Protein AF-A0A2V8P4L5-F1 (afdb_monomer_lite)

Foldseek 3Di:
DDPDPPPQDQDQDPVVRDTDGDDPDPPDPDDDDDDDDPPDPPVLVVVCVVVVDNVVSVVVVVVVVVVVVVVVVVVVCCCPPVCVVVVVVVCVVPVVVVVCVVCVNCPVVCCCPVPVVVVVVVVVVVVVCCVCPVVVVVVVVVVVVVVVVVVVVCCCVCPVVVVVCVVVVVVCVVCVVVVVVVCPVDPVVVVVCVVVVVVVVVVVVVVVVD

Structure (mmCIF, N/CA/C/O backbone):
data_AF-A0A2V8P4L5-F1
#
_entry.id   AF-A0A2V8P4L5-F1
#
loop_
_atom_site.group_PDB
_atom_site.id
_atom_site.type_symbol
_atom_site.label_atom_id
_atom_site.label_alt_id
_atom_site.label_comp_id
_atom_site.label_asym_id
_atom_site.label_entity_id
_atom_site.label_seq_id
_atom_site.pdbx_PDB_ins_code
_atom_site.Cartn_x
_atom_site.Cartn_y
_atom_site.Cartn_z
_atom_site.occupancy
_atom_site.B_iso_or_equiv
_atom_site.auth_seq_id
_atom_site.auth_comp_id
_atom_site.auth_asym_id
_atom_site.auth_atom_id
_atom_site.pdbx_PDB_model_num
ATOM 1 N N . MET A 1 1 ? 30.531 35.512 46.553 1.00 41.62 1 MET A N 1
ATOM 2 C CA . MET A 1 1 ? 29.686 35.623 45.344 1.00 41.62 1 MET A CA 1
ATOM 3 C C . MET A 1 1 ? 29.241 34.216 44.968 1.00 41.62 1 MET A C 1
ATOM 5 O O . MET A 1 1 ? 30.048 33.459 44.449 1.00 41.62 1 MET A O 1
ATOM 9 N N . ASN A 1 2 ? 28.013 33.838 45.340 1.00 48.16 2 ASN A N 1
ATOM 10 C CA . ASN A 1 2 ? 27.473 32.491 45.129 1.00 48.16 2 ASN A CA 1
ATOM 11 C C . ASN A 1 2 ? 26.988 32.338 43.684 1.00 48.16 2 ASN A C 1
ATOM 13 O O . ASN A 1 2 ? 25.899 32.776 43.324 1.00 48.16 2 ASN A O 1
ATOM 17 N N . ILE A 1 3 ? 27.825 31.720 42.859 1.00 54.09 3 ILE A N 1
ATOM 18 C CA . ILE A 1 3 ? 27.459 31.187 41.551 1.00 54.09 3 ILE A CA 1
ATOM 19 C C . ILE A 1 3 ? 26.869 29.807 41.827 1.00 54.09 3 ILE A C 1
ATOM 21 O O . ILE A 1 3 ? 27.659 28.918 42.080 1.00 54.09 3 ILE A O 1
ATOM 25 N N . VAL A 1 4 ? 25.538 29.668 41.892 1.00 59.09 4 VAL A N 1
ATOM 26 C CA . VAL A 1 4 ? 24.694 28.553 41.382 1.00 59.09 4 VAL A CA 1
ATOM 27 C C . VAL A 1 4 ? 23.238 28.841 41.822 1.00 59.09 4 VAL A C 1
ATOM 29 O O . VAL A 1 4 ? 22.774 28.312 42.822 1.00 59.09 4 VAL A O 1
ATOM 32 N N . ASN A 1 5 ? 22.494 29.671 41.079 1.00 59.53 5 ASN A N 1
ATOM 33 C CA . ASN A 1 5 ? 21.026 29.802 41.237 1.00 59.53 5 ASN A CA 1
ATOM 34 C C . ASN A 1 5 ? 20.239 29.158 40.075 1.00 59.53 5 ASN A C 1
ATOM 36 O O . ASN A 1 5 ? 19.014 29.139 40.092 1.00 59.53 5 ASN A O 1
ATOM 40 N N . TRP A 1 6 ? 20.931 28.613 39.067 1.00 58.16 6 TRP A N 1
ATOM 41 C CA . TRP A 1 6 ? 20.326 28.074 37.839 1.00 58.16 6 TRP A CA 1
ATOM 42 C C . TRP A 1 6 ? 19.751 26.656 37.980 1.00 58.16 6 TRP A C 1
ATOM 44 O O . TRP A 1 6 ? 19.071 26.186 37.077 1.00 58.16 6 TRP A O 1
ATOM 54 N N . LEU A 1 7 ? 20.027 25.972 39.095 1.00 62.97 7 LEU A N 1
ATOM 55 C CA . LEU A 1 7 ? 19.531 24.620 39.385 1.00 62.97 7 LEU A CA 1
ATOM 56 C C . LEU A 1 7 ? 18.267 24.608 40.254 1.00 62.97 7 LEU A C 1
ATOM 58 O O . LEU A 1 7 ? 17.748 23.531 40.535 1.00 62.97 7 LEU A O 1
ATOM 62 N N . ASN A 1 8 ? 17.754 25.769 40.672 1.00 69.75 8 ASN A N 1
ATOM 63 C CA . ASN A 1 8 ? 16.499 25.811 41.413 1.00 69.75 8 ASN A CA 1
ATOM 64 C C . ASN A 1 8 ? 15.339 25.547 40.443 1.00 69.75 8 ASN A C 1
ATOM 66 O O . ASN A 1 8 ? 15.125 26.357 39.536 1.00 69.75 8 ASN A O 1
ATOM 70 N N . PRO A 1 9 ? 14.594 24.434 40.595 1.00 71.94 9 PRO A N 1
ATOM 71 C CA . PRO A 1 9 ? 13.503 24.130 39.689 1.00 71.94 9 PRO A CA 1
ATOM 72 C C . PRO A 1 9 ? 12.418 25.195 39.856 1.00 71.94 9 PRO A C 1
ATOM 74 O O . PRO A 1 9 ? 11.900 25.419 40.951 1.00 71.94 9 PRO A O 1
ATOM 77 N N . VAL A 1 10 ? 12.088 25.865 38.754 1.00 74.50 10 VAL A N 1
ATOM 78 C CA . VAL A 1 10 ? 10.943 26.771 38.685 1.00 74.50 10 VAL A CA 1
ATOM 79 C C . VAL A 1 10 ? 9.702 25.901 38.539 1.00 74.50 10 VAL A C 1
ATOM 81 O O . VAL A 1 10 ? 9.395 25.407 37.455 1.00 74.50 10 VAL A O 1
ATOM 84 N N . ILE A 1 11 ? 9.026 25.658 39.657 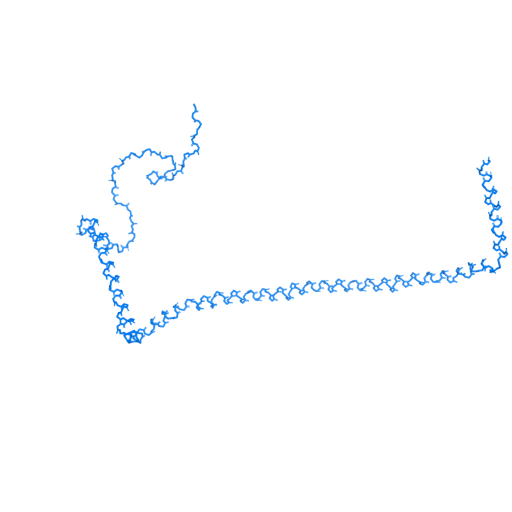1.00 73.06 11 ILE A N 1
ATOM 85 C CA . ILE A 1 11 ? 7.828 24.822 39.715 1.00 73.06 11 ILE A CA 1
ATOM 86 C C . ILE A 1 11 ? 6.614 25.746 39.814 1.00 73.06 11 ILE A C 1
ATOM 88 O O . ILE A 1 11 ? 6.657 26.804 40.443 1.00 73.06 11 ILE A O 1
ATOM 92 N N . TRP A 1 12 ? 5.522 25.359 39.159 1.00 73.94 12 TRP A N 1
ATOM 93 C CA . TRP A 1 12 ? 4.241 26.038 39.303 1.00 73.94 12 TRP A CA 1
ATOM 94 C C . TRP A 1 12 ? 3.731 25.917 40.744 1.00 73.94 12 TRP A C 1
ATOM 96 O O . TRP A 1 12 ? 3.491 24.806 41.223 1.00 73.94 12 TRP A O 1
ATOM 106 N N . ASN A 1 13 ? 3.529 27.048 41.425 1.00 71.81 13 ASN A N 1
ATOM 107 C CA . ASN A 1 13 ? 2.938 27.066 42.759 1.00 71.81 13 ASN A CA 1
ATOM 108 C C . ASN A 1 13 ? 1.418 27.270 42.660 1.00 71.81 13 ASN A C 1
ATOM 110 O O . ASN A 1 13 ? 0.940 28.331 42.255 1.00 71.81 13 ASN A O 1
ATOM 114 N N . GLN A 1 14 ? 0.647 26.256 43.067 1.00 63.78 14 GLN A N 1
ATOM 115 C CA . GLN A 1 14 ? -0.818 26.304 43.020 1.00 63.78 14 GLN A CA 1
ATOM 116 C C . GLN A 1 14 ? -1.426 27.338 43.982 1.00 63.78 14 GLN A C 1
ATOM 118 O O . GLN A 1 14 ? -2.483 27.887 43.680 1.00 63.78 14 GLN A O 1
ATOM 123 N N . SER A 1 15 ? -0.762 27.648 45.102 1.00 62.62 15 SER A N 1
ATOM 124 C CA . SER A 1 15 ? -1.263 28.603 46.100 1.00 62.62 15 SER A CA 1
ATOM 125 C C . SER A 1 15 ? -1.125 30.054 45.637 1.00 62.62 15 SER A C 1
ATOM 127 O O . SER A 1 15 ? -2.018 30.856 45.896 1.00 62.62 15 SER A O 1
ATOM 129 N N . THR A 1 16 ? -0.027 30.402 44.961 1.00 68.12 16 THR A N 1
ATOM 130 C CA . THR A 1 16 ? 0.259 31.784 44.530 1.00 68.12 16 THR A CA 1
ATOM 131 C C . THR A 1 16 ? -0.034 32.029 43.051 1.00 68.12 16 THR A C 1
ATOM 133 O O . THR A 1 16 ? -0.009 33.177 42.616 1.00 68.12 16 THR A O 1
ATOM 136 N N . ARG A 1 17 ? -0.337 30.972 42.277 1.00 71.12 17 ARG A N 1
ATOM 137 C CA . ARG A 1 17 ? -0.558 31.004 40.817 1.00 71.12 17 ARG A CA 1
ATOM 138 C C . ARG A 1 17 ? 0.577 31.703 40.057 1.00 71.12 17 ARG A C 1
ATOM 140 O O . ARG A 1 17 ? 0.351 32.375 39.052 1.00 71.12 17 ARG A O 1
ATOM 147 N N . GLN A 1 18 ? 1.799 31.560 40.558 1.00 76.06 18 GLN A N 1
ATOM 148 C CA . GLN A 1 18 ? 3.007 32.139 39.983 1.00 76.06 18 GLN A CA 1
ATOM 149 C C . GLN A 1 18 ? 4.123 31.092 39.946 1.00 76.06 18 GLN A C 1
ATOM 151 O O . GLN A 1 18 ? 4.139 30.132 40.719 1.00 76.06 18 GLN A O 1
ATOM 156 N N . PHE A 1 19 ? 5.060 31.284 39.022 1.00 72.38 19 PHE A N 1
ATOM 157 C CA . PHE A 1 19 ? 6.263 30.470 38.903 1.00 72.38 19 PHE A CA 1
ATOM 158 C C . PHE A 1 19 ? 7.364 31.054 39.793 1.00 72.38 19 PHE A C 1
ATOM 160 O O . PHE A 1 19 ? 7.686 32.235 39.672 1.00 72.38 19 PHE A O 1
ATOM 167 N N . GLY A 1 20 ? 7.946 30.241 40.677 1.00 70.94 20 GLY A N 1
ATOM 168 C CA . GLY A 1 20 ? 8.979 30.692 41.612 1.00 70.94 20 GLY A CA 1
ATOM 169 C C . GLY A 1 20 ? 9.765 29.540 42.232 1.00 70.94 20 GLY A C 1
ATOM 170 O O . GLY A 1 20 ? 9.451 28.368 42.023 1.00 70.94 20 GLY A O 1
ATOM 171 N N . THR A 1 21 ? 10.816 29.874 42.979 1.00 69.81 21 THR A N 1
ATOM 172 C CA . THR A 1 21 ? 11.580 28.898 43.766 1.00 69.81 21 THR A CA 1
ATOM 173 C C . THR A 1 21 ? 10.779 28.466 44.998 1.00 69.81 21 THR A C 1
ATOM 175 O O . THR A 1 21 ? 10.024 29.289 45.517 1.00 69.81 21 THR A O 1
ATOM 178 N N . PRO A 1 22 ? 10.933 27.227 45.502 1.00 64.81 22 PRO A N 1
ATOM 179 C CA . PRO A 1 22 ? 10.215 26.784 46.694 1.00 64.81 22 PRO A CA 1
ATOM 180 C C . PRO A 1 22 ? 10.542 27.693 47.888 1.00 64.81 22 PRO A C 1
ATOM 182 O O . PRO A 1 22 ? 11.673 27.702 48.371 1.00 64.81 22 PRO A O 1
ATOM 185 N N . GLU A 1 23 ? 9.570 28.479 48.351 1.00 60.94 23 GLU A N 1
ATOM 186 C CA . GLU A 1 23 ? 9.658 29.116 49.666 1.00 60.94 23 GLU A CA 1
ATOM 187 C C . GLU A 1 23 ? 9.569 28.021 50.743 1.00 60.94 23 GLU A C 1
ATOM 189 O O . GLU A 1 23 ? 8.855 27.030 50.543 1.00 60.94 23 GLU A O 1
ATOM 194 N N . PRO A 1 24 ? 10.292 28.145 51.874 1.00 57.94 24 PRO A N 1
ATOM 195 C CA . PRO A 1 24 ? 10.153 27.207 52.979 1.00 57.94 24 PRO A CA 1
ATOM 196 C C . PRO A 1 24 ? 8.682 27.143 53.395 1.00 57.94 24 PRO A C 1
ATOM 198 O O . PRO A 1 24 ? 8.034 28.176 53.560 1.00 57.94 24 PRO A O 1
ATOM 201 N N . VAL A 1 25 ? 8.157 25.922 53.521 1.00 57.62 25 VAL A N 1
ATOM 202 C CA . VAL A 1 25 ? 6.763 25.655 53.886 1.00 57.62 25 VAL A CA 1
ATOM 203 C C . VAL A 1 25 ? 6.520 26.204 55.291 1.00 57.62 25 VAL A C 1
ATOM 205 O O . VAL A 1 25 ? 6.774 25.541 56.291 1.00 57.62 25 VAL A O 1
ATOM 208 N N . VAL A 1 26 ? 6.069 27.453 55.370 1.00 56.47 26 VAL A N 1
ATOM 209 C CA . VAL A 1 26 ? 5.426 27.986 56.565 1.00 56.47 26 VAL A CA 1
ATOM 210 C C . VAL A 1 26 ? 4.046 27.349 56.586 1.00 56.47 26 VAL A C 1
ATOM 212 O O . VAL A 1 26 ? 3.240 27.611 55.690 1.00 56.47 26 VAL A O 1
ATOM 215 N N . ASP A 1 27 ? 3.811 26.475 57.564 1.00 52.62 27 ASP A N 1
ATOM 216 C CA . ASP A 1 27 ? 2.521 25.827 57.791 1.00 52.62 27 ASP A CA 1
ATOM 217 C C . ASP A 1 27 ? 1.427 26.899 57.846 1.00 52.62 27 ASP A C 1
ATOM 219 O O . ASP A 1 27 ? 1.301 27.658 58.811 1.00 52.62 27 ASP A O 1
ATOM 223 N N . LYS A 1 28 ? 0.650 26.999 56.767 1.00 49.75 28 LYS A N 1
ATOM 224 C CA . LYS A 1 28 ? -0.555 27.820 56.756 1.00 49.75 28 LYS A CA 1
ATOM 225 C C . LYS A 1 28 ? -1.649 27.041 57.486 1.00 49.75 28 LYS A C 1
ATOM 227 O O . LYS A 1 28 ? -1.800 25.843 57.240 1.00 49.75 28 LYS A O 1
ATOM 232 N N . PRO A 1 29 ? -2.443 27.693 58.352 1.00 44.28 29 PRO A N 1
ATOM 233 C CA . PRO A 1 29 ? -3.584 27.041 58.975 1.00 44.28 29 PRO A CA 1
ATOM 234 C C . PRO A 1 29 ? -4.525 26.516 57.884 1.00 44.28 29 PRO A C 1
ATOM 236 O O . PRO A 1 29 ? -4.810 27.227 56.915 1.00 44.28 29 PRO A O 1
ATOM 239 N N . LYS A 1 30 ? -4.967 25.257 58.040 1.00 50.62 30 LYS A N 1
ATOM 240 C CA . LYS A 1 30 ? -5.935 24.575 57.166 1.00 50.62 30 LYS A CA 1
ATOM 241 C C . LYS A 1 30 ? -7.089 25.527 56.840 1.00 50.62 30 LYS A C 1
ATOM 243 O O . LYS A 1 30 ? -7.911 25.814 57.704 1.00 50.62 30 LYS A O 1
ATOM 248 N N . SER A 1 31 ? -7.124 26.019 55.605 1.00 45.78 31 SER A N 1
ATOM 249 C CA . SER A 1 31 ? -8.230 26.811 55.070 1.00 45.78 31 SER A CA 1
ATOM 250 C C . SER A 1 31 ? -9.134 25.894 54.250 1.00 45.78 31 SER A C 1
ATOM 252 O O . SER A 1 31 ? -8.686 25.252 53.308 1.00 45.78 31 SER A O 1
ATOM 254 N N . GLU A 1 32 ? -10.363 25.818 54.750 1.00 40.03 32 GLU A N 1
ATOM 255 C CA . GLU A 1 32 ? -11.674 25.418 54.223 1.00 40.03 32 GLU A CA 1
ATOM 256 C C . GLU A 1 32 ? -11.823 24.671 52.874 1.00 40.03 32 GLU A C 1
ATOM 258 O O . GLU A 1 32 ? -11.164 24.981 51.882 1.00 40.03 32 GLU A O 1
ATOM 263 N N . PRO A 1 33 ? -12.788 23.727 52.800 1.00 45.34 33 PRO A N 1
ATOM 264 C CA . PRO A 1 33 ? -13.101 22.981 51.590 1.00 45.34 33 PRO A CA 1
ATOM 265 C C . PRO A 1 33 ? -13.936 23.829 50.623 1.00 45.34 33 PRO A C 1
ATOM 267 O O . PRO A 1 33 ? -15.097 24.144 50.882 1.00 45.34 33 PRO A O 1
ATOM 270 N N . GLY A 1 34 ? -13.371 24.137 49.460 1.00 44.19 34 GLY A N 1
ATOM 271 C CA . GLY A 1 34 ? -14.113 24.753 48.369 1.00 44.19 34 GLY A CA 1
ATOM 272 C C . GLY A 1 34 ? -13.442 24.527 47.024 1.00 44.19 34 GLY A C 1
ATOM 273 O O . GLY A 1 34 ? -12.513 25.245 46.693 1.00 44.19 34 GLY A O 1
ATOM 274 N N . GLU A 1 35 ? -13.923 23.541 46.259 1.00 36.16 35 GLU A N 1
ATOM 275 C CA . GLU A 1 35 ? -14.353 23.723 44.861 1.00 36.16 35 GLU A CA 1
ATOM 276 C C . GLU A 1 35 ? -14.826 22.399 44.228 1.00 36.16 35 GLU A C 1
ATOM 278 O O . GLU A 1 35 ? -14.063 21.468 44.000 1.00 36.16 35 GLU A O 1
ATOM 283 N N . SER A 1 36 ? -16.131 22.364 43.938 1.00 44.62 36 SER A N 1
ATOM 284 C CA . SER A 1 36 ? -16.785 21.730 42.784 1.00 44.62 36 SER A CA 1
ATOM 285 C C . SER A 1 36 ? -16.209 20.407 42.245 1.00 44.62 36 SER A C 1
ATOM 287 O O . SER A 1 36 ? -15.451 20.381 41.277 1.00 44.62 36 SER A O 1
ATOM 289 N N . SER A 1 37 ? -16.721 19.285 42.760 1.00 38.78 37 SER A N 1
ATOM 290 C CA . SER A 1 37 ? -16.874 18.069 41.953 1.00 38.78 37 SER A CA 1
ATOM 291 C C . SER A 1 37 ? -18.339 17.961 41.544 1.00 38.78 37 SER A C 1
ATOM 293 O O . SER A 1 37 ? -19.217 17.689 42.362 1.00 38.78 37 SER A O 1
ATOM 295 N N . ALA A 1 38 ? -18.596 18.261 40.274 1.00 36.91 38 ALA A N 1
ATOM 296 C CA . ALA A 1 38 ? -19.883 18.140 39.609 1.00 36.91 38 ALA A CA 1
ATOM 297 C C . ALA A 1 38 ? -20.611 16.853 40.015 1.00 36.91 38 ALA A C 1
ATOM 299 O O . ALA A 1 38 ? -20.070 15.781 39.775 1.00 36.91 38 ALA A O 1
ATOM 300 N N . ALA A 1 39 ? -21.804 16.995 40.613 1.00 42.19 39 ALA A N 1
ATOM 301 C CA . ALA A 1 39 ? -22.871 15.999 40.793 1.00 42.19 39 ALA A CA 1
ATOM 302 C C . ALA A 1 39 ? -22.460 14.521 40.634 1.00 42.19 39 ALA A C 1
ATOM 304 O O . ALA A 1 39 ? -23.081 13.756 39.896 1.00 42.19 39 ALA A O 1
ATOM 305 N N . SER A 1 40 ? -21.410 14.109 41.334 1.00 44.31 40 SER A N 1
ATOM 306 C CA . SER A 1 40 ? -21.051 12.716 41.475 1.00 44.31 40 SER A CA 1
ATOM 307 C C . SER A 1 40 ? -21.810 12.251 42.700 1.00 44.31 40 SER A C 1
ATOM 309 O O . SER A 1 40 ? -21.776 12.885 43.755 1.00 44.31 40 SER A O 1
ATOM 311 N N . PHE A 1 41 ? -22.553 11.160 42.550 1.00 55.62 41 PHE A N 1
ATOM 312 C CA . PHE A 1 41 ? -23.115 10.414 43.667 1.00 55.62 41 PHE A CA 1
ATOM 313 C C . PHE A 1 41 ? -21.958 9.824 44.490 1.00 55.62 41 PHE A C 1
ATOM 315 O O . PHE A 1 41 ? -21.737 8.615 44.500 1.00 55.62 41 PHE A O 1
ATOM 322 N N . ASN A 1 42 ? -21.174 10.673 45.156 1.00 70.38 42 ASN A N 1
ATOM 323 C CA . ASN A 1 42 ? -20.115 10.265 46.058 1.00 70.38 42 ASN A CA 1
ATOM 324 C C . ASN A 1 42 ? -20.777 9.813 47.354 1.00 70.38 42 ASN A C 1
ATOM 326 O O . ASN A 1 42 ? -20.850 10.533 48.351 1.00 70.38 42 ASN A O 1
ATOM 330 N N . LEU A 1 43 ? -21.273 8.575 47.297 1.00 69.50 43 LEU A N 1
ATOM 331 C CA . LEU A 1 43 ? -21.784 7.809 48.428 1.00 69.50 43 LEU A CA 1
ATOM 332 C C . LEU A 1 43 ? -20.820 7.875 49.615 1.00 69.50 43 LEU A C 1
ATOM 334 O O . LEU A 1 43 ? -21.280 7.859 50.748 1.00 69.50 43 LEU A O 1
ATOM 338 N N . ALA A 1 44 ? -19.514 8.009 49.354 1.00 66.69 44 ALA A N 1
ATOM 339 C CA . ALA A 1 44 ? -18.487 8.180 50.371 1.00 66.69 44 ALA A CA 1
ATOM 340 C C . ALA A 1 44 ? -18.674 9.433 51.225 1.00 66.69 44 ALA A C 1
ATOM 342 O O . ALA A 1 44 ? -18.879 9.306 52.428 1.00 66.69 44 ALA A O 1
ATOM 343 N N . HIS A 1 45 ? -18.735 10.612 50.610 1.00 67.12 45 HIS A N 1
ATOM 344 C CA . HIS A 1 45 ? -18.989 11.857 51.338 1.00 67.12 45 HIS A CA 1
ATOM 345 C C . HIS A 1 45 ? -20.387 11.904 51.964 1.00 67.12 45 HIS A C 1
ATOM 347 O O . HIS A 1 45 ? -20.563 12.440 53.056 1.00 67.12 45 HIS A O 1
ATOM 353 N N . ALA A 1 46 ? -21.393 11.317 51.306 1.00 72.69 46 ALA A N 1
ATOM 354 C CA . ALA A 1 46 ? -22.744 11.246 51.862 1.00 72.69 46 ALA A CA 1
ATOM 355 C C . ALA A 1 46 ? -22.816 10.367 53.128 1.00 72.69 46 ALA A C 1
ATOM 357 O O . ALA A 1 46 ? -23.588 10.662 54.041 1.00 72.69 46 ALA A O 1
ATOM 358 N N . LEU A 1 47 ? -22.017 9.296 53.193 1.00 64.62 47 LEU A N 1
ATOM 359 C CA . LEU A 1 47 ? -21.884 8.436 54.371 1.00 64.62 47 LEU A CA 1
ATOM 360 C C . LEU A 1 47 ? -21.030 9.094 55.458 1.00 64.62 47 LEU A C 1
ATOM 362 O O . LEU A 1 47 ? -21.415 9.059 56.623 1.00 64.62 47 LEU A O 1
ATOM 366 N N . GLU A 1 48 ? -19.935 9.747 55.084 1.00 68.38 48 GLU A N 1
ATOM 367 C CA . GLU A 1 48 ? -19.047 10.485 55.986 1.00 68.38 48 GLU A CA 1
ATOM 368 C C . GLU A 1 48 ? -19.781 11.619 56.721 1.00 68.38 48 GLU A C 1
ATOM 370 O O . GLU A 1 48 ? -19.736 11.687 57.949 1.00 68.38 48 GLU A O 1
ATOM 375 N N . ALA A 1 49 ? -20.567 12.429 56.002 1.00 71.38 49 ALA A N 1
ATOM 376 C CA . ALA A 1 49 ? -21.381 13.498 56.586 1.00 71.38 49 ALA A CA 1
ATOM 377 C C . ALA A 1 49 ? -22.431 12.982 57.589 1.00 71.38 49 ALA A C 1
ATOM 379 O O . ALA A 1 49 ? -22.881 13.724 58.462 1.00 71.38 49 ALA A O 1
ATOM 380 N N . LYS A 1 50 ? -22.831 11.709 57.470 1.00 73.19 50 LYS A N 1
ATOM 381 C CA . LYS A 1 50 ? -23.827 11.071 58.338 1.00 73.19 50 LYS A CA 1
ATOM 382 C C . LYS A 1 50 ? -23.208 10.304 59.513 1.00 73.19 50 LYS A C 1
ATOM 384 O O . LYS A 1 50 ? -23.867 10.152 60.537 1.00 73.19 50 LYS A O 1
ATOM 389 N N . LEU A 1 51 ? -21.986 9.797 59.351 1.00 73.25 51 LEU A N 1
ATOM 390 C CA . LEU A 1 51 ? -21.259 8.988 60.339 1.00 73.25 51 LEU A CA 1
ATOM 391 C C . LEU A 1 51 ? -20.264 9.812 61.170 1.00 73.25 51 LEU A C 1
ATOM 393 O O . LEU A 1 51 ? -19.869 9.369 62.245 1.00 73.25 51 LEU A O 1
ATOM 397 N N . GLY A 1 52 ? -19.879 11.005 60.707 1.00 68.19 52 GLY A N 1
ATOM 398 C CA . GLY A 1 52 ? -19.013 11.935 61.435 1.00 68.19 52 GLY A CA 1
ATOM 399 C C . GLY A 1 52 ? -17.554 11.485 61.575 1.00 68.19 52 GLY A C 1
ATOM 400 O O . GLY A 1 52 ? -16.796 12.133 62.293 1.00 68.19 52 GLY A O 1
ATOM 401 N N . SER A 1 53 ? -17.146 10.392 60.920 1.00 75.00 53 SER A N 1
ATOM 402 C CA . SER A 1 53 ? -15.751 9.951 60.865 1.00 75.00 53 SER A CA 1
ATOM 403 C C . SER A 1 53 ? -15.391 9.346 59.507 1.00 75.00 53 SER A C 1
ATOM 405 O O . SER A 1 53 ? -16.115 8.506 58.964 1.00 75.00 53 SER A O 1
ATOM 407 N N . GLU A 1 54 ? -14.238 9.760 58.977 1.00 73.94 54 GLU A N 1
ATOM 408 C CA . GLU A 1 54 ? -13.680 9.249 57.716 1.00 73.94 54 GLU A CA 1
ATOM 409 C C . GLU A 1 54 ? -13.392 7.743 57.809 1.00 73.94 54 GLU A C 1
ATOM 411 O O . GLU A 1 54 ? -13.769 6.967 56.933 1.00 73.94 54 GLU A O 1
ATOM 416 N N . THR A 1 55 ? -12.846 7.294 58.943 1.00 79.06 55 THR A N 1
ATOM 417 C CA . THR A 1 55 ? -12.523 5.882 59.185 1.00 79.06 55 THR A CA 1
ATOM 418 C C . THR A 1 55 ? -13.759 4.982 59.175 1.00 79.06 55 THR A C 1
ATOM 420 O O . THR A 1 55 ? -13.703 3.883 58.626 1.00 79.06 55 THR A O 1
ATOM 423 N N . ALA A 1 56 ? -14.898 5.404 59.739 1.00 80.50 56 ALA A N 1
ATOM 424 C CA . ALA A 1 56 ? -16.108 4.578 59.698 1.00 80.50 56 ALA A CA 1
ATOM 425 C C . ALA A 1 56 ? -16.655 4.435 58.272 1.00 80.50 56 ALA A C 1
ATOM 427 O O . ALA A 1 56 ? -17.098 3.347 57.897 1.00 80.50 56 ALA A O 1
ATOM 428 N N . ALA A 1 57 ? -16.601 5.502 57.469 1.00 80.94 57 ALA A N 1
ATOM 429 C CA . ALA A 1 57 ? -17.010 5.449 56.070 1.00 80.94 57 ALA A CA 1
ATOM 430 C C . ALA A 1 57 ? -16.117 4.485 55.267 1.00 80.94 57 ALA A C 1
ATOM 432 O O . ALA A 1 57 ? -16.641 3.624 54.558 1.00 80.94 57 ALA A O 1
ATOM 433 N N . GLU A 1 58 ? -14.793 4.550 55.440 1.00 82.44 58 GLU A N 1
ATOM 434 C CA . GLU A 1 58 ? -13.835 3.636 54.797 1.00 82.44 58 GLU A CA 1
ATOM 435 C C . GLU A 1 58 ? -14.141 2.162 55.094 1.00 82.44 58 GLU A C 1
ATOM 437 O O . GLU A 1 58 ? -14.275 1.352 54.171 1.00 82.44 58 GLU A O 1
ATOM 442 N N . TRP A 1 59 ? -14.326 1.810 56.370 1.00 88.44 59 TRP A N 1
ATOM 443 C CA . TRP A 1 59 ? -14.661 0.441 56.771 1.00 88.44 59 TRP A CA 1
ATOM 444 C C . TRP A 1 59 ? -15.978 -0.042 56.161 1.00 88.44 59 TRP A C 1
ATOM 446 O O . TRP A 1 59 ? -16.070 -1.195 55.733 1.00 88.44 59 TRP A O 1
ATOM 456 N N . VAL A 1 60 ? -16.982 0.831 56.061 1.00 89.19 60 VAL A N 1
ATOM 457 C CA . VAL A 1 60 ? -18.258 0.502 55.413 1.00 89.19 60 VAL A CA 1
ATOM 458 C C . VAL A 1 60 ? -18.052 0.161 53.932 1.00 89.19 60 VAL A C 1
ATOM 460 O O . VAL A 1 60 ? -18.570 -0.861 53.479 1.00 89.19 60 VAL A O 1
ATOM 463 N N . PHE A 1 61 ? -17.257 0.930 53.180 1.00 87.81 61 PHE A N 1
ATOM 464 C CA . PHE A 1 61 ? -16.974 0.606 51.772 1.00 87.81 61 PHE A CA 1
ATOM 465 C C . PHE A 1 61 ? -16.158 -0.667 51.600 1.00 87.81 61 PHE A C 1
ATOM 467 O O . PHE A 1 61 ? -16.433 -1.438 50.675 1.00 87.81 61 PHE A O 1
ATOM 474 N N . ILE A 1 62 ? -15.191 -0.913 52.486 1.00 93.25 62 ILE A N 1
ATOM 475 C CA . ILE A 1 62 ? -14.402 -2.149 52.480 1.00 93.25 62 ILE A CA 1
ATOM 476 C C . ILE A 1 62 ? -15.329 -3.352 52.673 1.00 93.25 62 ILE A C 1
ATOM 478 O O . ILE A 1 62 ? -15.281 -4.300 51.888 1.00 93.25 62 ILE A O 1
ATOM 482 N N . ILE A 1 63 ? -16.218 -3.294 53.668 1.00 94.94 63 ILE A N 1
ATOM 483 C CA . ILE A 1 63 ? -17.163 -4.376 53.960 1.00 94.94 63 ILE A CA 1
ATOM 484 C C . ILE A 1 63 ? -18.131 -4.578 52.793 1.00 94.94 63 ILE A C 1
ATOM 486 O O . ILE A 1 63 ? -18.313 -5.710 52.348 1.00 94.94 63 ILE A O 1
ATOM 490 N N . ILE A 1 64 ? -18.719 -3.505 52.256 1.00 93.75 64 ILE A N 1
ATOM 491 C CA . ILE A 1 64 ? -19.643 -3.595 51.116 1.00 93.75 64 ILE A CA 1
ATOM 492 C C . ILE A 1 64 ? -18.944 -4.211 49.898 1.00 93.75 64 ILE A C 1
ATOM 494 O O . ILE A 1 64 ? -19.509 -5.095 49.254 1.00 93.75 64 ILE A O 1
ATOM 498 N N . SER A 1 65 ? -17.708 -3.803 49.608 1.00 94.12 65 SER A N 1
ATOM 499 C CA . SER A 1 65 ? -16.927 -4.336 48.485 1.00 94.12 65 SER A CA 1
ATOM 500 C C . SER A 1 65 ? -16.591 -5.814 48.679 1.00 94.12 65 SER A C 1
ATOM 502 O O . SER A 1 65 ? -16.740 -6.611 47.751 1.00 94.12 65 SER A O 1
ATOM 504 N N . LEU A 1 66 ? -16.195 -6.203 49.895 1.00 96.94 66 LEU A N 1
ATOM 505 C CA . LEU A 1 66 ? -15.887 -7.590 50.237 1.00 96.94 66 LEU A CA 1
ATOM 506 C C . LEU A 1 66 ? -17.127 -8.486 50.129 1.00 96.94 66 LEU A C 1
ATOM 508 O O . LEU A 1 66 ? -17.056 -9.580 49.568 1.00 96.94 66 LEU A O 1
ATOM 512 N N . VAL A 1 67 ? -18.276 -8.007 50.611 1.00 97.06 67 VAL A N 1
ATOM 513 C CA . VAL A 1 67 ? -19.557 -8.712 50.488 1.00 97.06 67 VAL A CA 1
ATOM 514 C C . VAL A 1 67 ? -19.969 -8.828 49.020 1.00 97.06 67 VAL A C 1
ATOM 516 O O . VAL A 1 67 ? -20.326 -9.921 48.584 1.00 97.06 67 VAL A O 1
ATOM 519 N N . ALA A 1 68 ? -19.875 -7.753 48.233 1.00 97.12 68 ALA A N 1
ATOM 520 C CA . ALA A 1 68 ? -20.207 -7.774 46.807 1.00 97.12 68 ALA A CA 1
ATOM 521 C C . ALA A 1 68 ? -19.337 -8.776 46.027 1.00 97.12 68 ALA A C 1
ATOM 523 O O . ALA A 1 68 ? -19.860 -9.568 45.238 1.00 97.12 68 ALA A O 1
ATOM 524 N N . ALA A 1 69 ? -18.029 -8.804 46.296 1.00 97.00 69 ALA A N 1
ATOM 525 C CA . ALA A 1 69 ? -17.116 -9.787 45.721 1.00 97.00 69 ALA A CA 1
ATOM 526 C C . ALA A 1 69 ? -17.481 -11.220 46.144 1.00 97.00 69 ALA A C 1
ATOM 528 O O . ALA A 1 69 ? -17.569 -12.113 45.298 1.00 97.00 69 ALA A O 1
ATOM 529 N N . GLY A 1 70 ? -17.765 -11.437 47.433 1.00 97.81 70 GLY A N 1
ATOM 530 C CA . GLY A 1 70 ? -18.186 -12.735 47.962 1.00 97.81 70 GLY A CA 1
ATOM 531 C C . GLY A 1 70 ? -19.481 -13.250 47.325 1.00 97.81 70 GLY A C 1
ATOM 532 O O . GLY A 1 70 ? -19.568 -14.427 46.963 1.00 97.81 70 GLY A O 1
ATOM 533 N N . VAL A 1 71 ? -20.464 -12.370 47.114 1.00 97.31 71 VAL A N 1
ATOM 534 C CA . VAL A 1 71 ? -21.712 -12.687 46.401 1.00 97.31 71 VAL A CA 1
ATOM 535 C C . VAL A 1 71 ? -21.432 -13.041 44.941 1.00 97.31 71 VAL A C 1
ATOM 537 O O . VAL A 1 71 ? -21.944 -14.050 44.458 1.00 97.31 71 VAL A O 1
ATOM 540 N N . GLY A 1 72 ? -20.586 -12.271 44.250 1.00 96.19 72 GLY A N 1
ATOM 541 C CA . GLY A 1 72 ? -20.207 -12.539 42.860 1.00 96.19 72 GLY A CA 1
ATOM 542 C C . GLY A 1 72 ? -19.538 -13.905 42.679 1.00 96.19 72 GLY A C 1
ATOM 543 O O . GLY A 1 72 ? -19.935 -14.679 41.806 1.00 96.19 72 GLY A O 1
ATOM 544 N N . ILE A 1 73 ? -18.587 -14.247 43.551 1.00 96.44 73 ILE A N 1
ATOM 545 C CA . ILE A 1 73 ? -17.918 -15.558 43.545 1.00 96.44 73 ILE A CA 1
ATOM 546 C C . ILE A 1 73 ? -18.920 -16.674 43.853 1.00 96.44 73 ILE A C 1
ATOM 548 O O . ILE A 1 73 ? -18.946 -17.691 43.160 1.00 96.44 73 ILE A O 1
ATOM 552 N N . SER A 1 74 ? -19.781 -16.479 44.855 1.00 95.56 74 SER A N 1
ATOM 553 C CA . SER A 1 74 ? -20.799 -17.466 45.234 1.00 95.56 74 SER A CA 1
ATOM 554 C C . SER A 1 74 ? -21.783 -17.741 44.094 1.00 95.56 74 SER A C 1
ATOM 556 O O . SER A 1 74 ? -22.105 -18.901 43.829 1.00 95.56 74 SER A O 1
ATOM 558 N N . LEU A 1 75 ? -22.218 -16.696 43.380 1.00 94.19 75 LEU A N 1
ATOM 559 C CA . LEU A 1 75 ? -23.038 -16.821 42.174 1.00 94.19 75 LEU A CA 1
ATOM 560 C C . LEU A 1 75 ? -22.280 -17.558 41.068 1.00 94.19 75 LEU A C 1
ATOM 562 O O . LEU A 1 75 ? -22.826 -18.492 40.488 1.00 94.19 75 LEU A O 1
ATOM 566 N N . GLY A 1 76 ? -21.015 -17.212 40.820 1.00 93.12 76 GLY A N 1
ATOM 567 C CA . GLY A 1 76 ? -20.173 -17.916 39.852 1.00 93.12 76 GLY A CA 1
ATOM 568 C C . GLY A 1 76 ? -20.086 -19.419 40.135 1.00 93.12 76 GLY A C 1
ATOM 569 O O . GLY A 1 76 ? -20.345 -20.227 39.247 1.00 93.12 76 GLY A O 1
ATOM 570 N N . LEU A 1 77 ? -19.820 -19.809 41.385 1.00 94.94 77 LEU A N 1
ATOM 571 C CA . LEU A 1 77 ? -19.779 -21.219 41.798 1.00 94.94 77 LEU A CA 1
ATOM 572 C C . LEU A 1 77 ? -21.136 -21.918 41.636 1.00 94.94 77 LEU A C 1
ATOM 574 O O . LEU A 1 77 ? -21.196 -23.089 41.257 1.00 94.94 77 LEU A O 1
ATOM 578 N N . LEU A 1 78 ? -22.234 -21.214 41.905 1.00 94.38 78 LEU A N 1
ATOM 579 C CA . LEU A 1 78 ? -23.578 -21.748 41.713 1.00 94.38 78 LEU A CA 1
ATOM 580 C C . LEU A 1 78 ? -23.871 -22.013 40.229 1.00 94.38 78 LEU A C 1
ATOM 582 O O . LEU A 1 78 ? -24.315 -23.111 39.895 1.00 94.38 78 LEU A O 1
ATOM 586 N N . PHE A 1 79 ? -23.573 -21.050 39.354 1.00 93.19 79 PHE A N 1
ATOM 587 C CA . PHE A 1 79 ? -23.821 -21.150 37.914 1.00 93.19 79 PHE A CA 1
ATOM 588 C C . PHE A 1 79 ? -22.866 -22.105 37.188 1.00 93.19 79 PHE A C 1
ATOM 590 O O . PHE A 1 79 ? -23.296 -22.760 36.248 1.00 93.19 79 PHE A O 1
ATOM 597 N N . TYR A 1 80 ? -21.599 -22.208 37.601 1.00 92.06 80 TYR A N 1
ATOM 598 C CA . TYR A 1 80 ? -20.596 -23.011 36.885 1.00 92.06 80 TYR A CA 1
ATOM 599 C C . TYR A 1 80 ? -20.319 -24.386 37.502 1.00 92.06 80 TYR A C 1
ATOM 601 O O . TYR A 1 80 ? -19.928 -25.293 36.773 1.00 92.06 80 TYR A O 1
ATOM 609 N N . VAL A 1 81 ? -20.503 -24.569 38.817 1.00 92.69 81 VAL A N 1
ATOM 610 C CA . VAL A 1 81 ? -20.146 -25.827 39.503 1.00 92.69 81 VAL A CA 1
ATOM 611 C C . VAL A 1 81 ? -21.381 -26.576 39.992 1.00 92.69 81 VAL A C 1
ATOM 613 O O . VAL A 1 81 ? -21.531 -27.762 39.712 1.00 92.69 81 VAL A O 1
ATOM 616 N N . LYS A 1 82 ? -22.278 -25.911 40.732 1.00 91.62 82 LYS A N 1
ATOM 617 C CA . LYS A 1 82 ? -23.409 -26.601 41.378 1.00 91.62 82 LYS A CA 1
ATOM 618 C C . LYS A 1 82 ? -24.586 -26.848 40.440 1.00 91.62 82 LYS A C 1
ATOM 620 O O . LYS A 1 82 ? -25.245 -27.878 40.561 1.00 91.62 82 LYS A O 1
ATOM 625 N N . SER A 1 83 ? -24.918 -25.908 39.560 1.00 89.25 83 SER A N 1
ATOM 626 C CA . SER A 1 83 ? -26.108 -26.020 38.705 1.00 89.25 83 SER A CA 1
ATOM 627 C C . SER A 1 83 ? -25.919 -25.331 37.348 1.00 89.25 83 SER A C 1
ATOM 629 O O . SER A 1 83 ? -26.486 -24.260 37.122 1.00 89.25 83 SER A O 1
ATOM 631 N N . PRO A 1 84 ? -25.182 -25.966 36.414 1.00 88.38 84 PRO A N 1
ATOM 632 C CA . PRO A 1 84 ? -24.943 -25.423 35.072 1.00 88.38 84 PRO A CA 1
ATOM 633 C C . PRO A 1 84 ? -26.214 -25.112 34.276 1.00 88.38 84 PRO A C 1
ATOM 635 O O . PRO A 1 84 ? -26.262 -24.136 33.535 1.00 88.38 84 PRO A O 1
ATOM 638 N N . SER A 1 85 ? -27.285 -25.880 34.492 1.00 89.44 85 SER A N 1
ATOM 639 C CA . SER A 1 85 ? -28.571 -25.695 33.808 1.00 89.44 85 SER A CA 1
ATOM 640 C C . SER A 1 85 ? -29.233 -24.342 34.091 1.00 89.44 85 SER A C 1
ATOM 642 O O . SER A 1 85 ? -30.043 -23.873 33.293 1.00 89.44 85 SER A O 1
ATOM 644 N N . LEU A 1 86 ? -28.887 -23.674 35.199 1.00 87.19 86 LEU A N 1
ATOM 645 C CA . LEU A 1 86 ? -29.375 -22.324 35.481 1.00 87.19 86 LEU A CA 1
ATOM 646 C C . LEU A 1 86 ? -28.816 -21.308 34.482 1.00 87.19 86 LEU A C 1
ATOM 648 O O . LEU A 1 86 ? -29.535 -20.379 34.112 1.00 87.19 86 LEU A O 1
ATOM 652 N N . ALA A 1 87 ? -27.577 -21.485 34.015 1.00 85.88 87 ALA A N 1
ATOM 653 C CA . ALA A 1 87 ? -26.985 -20.596 33.022 1.00 85.88 87 ALA A CA 1
ATOM 654 C C . ALA A 1 87 ? -27.783 -20.633 31.710 1.00 85.88 87 ALA A C 1
ATOM 656 O O . ALA A 1 87 ? -28.101 -19.578 31.164 1.00 85.88 87 ALA A O 1
ATOM 657 N N . ASP A 1 88 ? -28.207 -21.822 31.272 1.00 88.00 88 ASP A N 1
ATOM 658 C CA . ASP A 1 88 ? -28.990 -22.004 30.044 1.00 88.00 88 ASP A CA 1
ATOM 659 C C . ASP A 1 88 ? -30.387 -21.374 30.142 1.00 88.00 88 ASP A C 1
ATOM 661 O O . ASP A 1 88 ? -30.848 -20.706 29.214 1.00 88.00 88 ASP A O 1
ATOM 665 N N . VAL A 1 89 ? -31.057 -21.515 31.292 1.00 91.50 89 VAL A N 1
ATOM 666 C CA . VAL A 1 89 ? -32.375 -20.901 31.530 1.00 91.50 89 VAL A CA 1
ATOM 667 C C . VAL A 1 89 ? -32.285 -19.375 31.479 1.00 91.50 89 VAL A C 1
ATOM 669 O O . VAL A 1 89 ? -33.140 -18.717 30.879 1.00 91.50 89 VAL A O 1
ATOM 672 N N . TRP A 1 90 ? -31.253 -18.795 32.093 1.00 89.69 90 TRP A N 1
ATOM 673 C CA . TRP A 1 90 ? -31.041 -17.349 32.072 1.00 89.69 90 TRP A CA 1
ATOM 674 C C . TRP A 1 90 ? -30.576 -16.846 30.704 1.00 89.69 90 TRP A C 1
ATOM 676 O O . TRP A 1 90 ? -31.034 -15.786 30.276 1.00 89.69 90 TRP A O 1
ATOM 686 N N . ALA A 1 91 ? -29.766 -17.618 29.976 1.00 90.31 91 ALA A N 1
ATOM 687 C CA . ALA A 1 91 ? -29.400 -17.319 28.594 1.00 90.31 91 ALA A CA 1
ATOM 688 C C . ALA A 1 91 ? -30.629 -17.311 27.670 1.00 90.31 91 ALA A C 1
ATOM 690 O O . ALA A 1 91 ? -30.751 -16.428 26.822 1.00 90.31 91 ALA A O 1
ATOM 691 N N . ALA A 1 92 ? -31.583 -18.226 27.872 1.00 91.81 92 ALA A N 1
ATOM 692 C CA . ALA A 1 92 ? -32.842 -18.244 27.129 1.00 91.81 92 ALA A CA 1
ATOM 693 C C . ALA A 1 92 ? -33.737 -17.034 27.460 1.00 91.81 92 ALA A C 1
ATOM 695 O O . ALA A 1 92 ? -34.320 -16.430 26.559 1.00 91.81 92 ALA A O 1
ATOM 696 N N . ARG A 1 93 ? -33.821 -16.638 28.738 1.00 93.25 93 ARG A N 1
ATOM 697 C CA . ARG A 1 93 ? -34.620 -15.478 29.183 1.00 93.25 93 ARG A CA 1
ATOM 698 C C . ARG A 1 93 ? -34.034 -14.141 28.732 1.00 93.25 93 ARG A C 1
ATOM 700 O O . ARG A 1 93 ? -34.779 -13.251 28.334 1.00 93.25 93 ARG A O 1
ATOM 707 N N . LEU A 1 94 ? -32.710 -14.002 28.781 1.00 93.88 94 LEU A N 1
ATOM 708 C CA . LEU A 1 94 ? -31.979 -12.794 28.388 1.00 93.88 94 LEU A CA 1
ATOM 709 C C . LEU A 1 94 ? -31.391 -12.913 26.976 1.00 93.88 94 LEU A C 1
ATOM 711 O O . LEU A 1 94 ? -30.382 -12.278 26.679 1.00 93.88 94 LEU A O 1
ATOM 715 N N 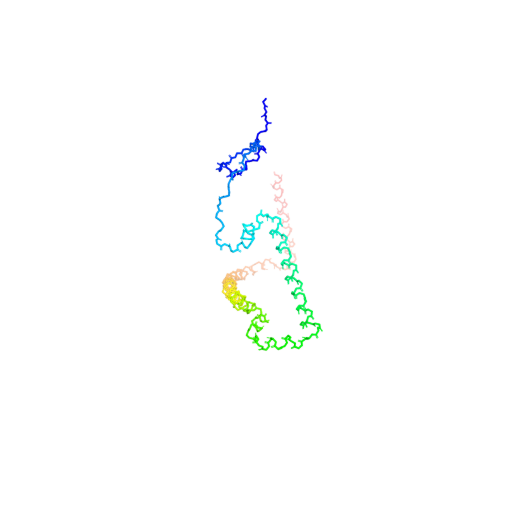. GLY A 1 95 ? -32.019 -13.698 26.097 1.00 91.56 95 GLY A N 1
ATOM 716 C CA . GLY A 1 95 ? -31.505 -14.039 24.766 1.00 91.56 95 GLY A CA 1
ATOM 717 C C . GLY A 1 95 ? -30.903 -12.871 23.970 1.00 91.56 95 GLY A C 1
ATOM 718 O O . GLY A 1 95 ? -29.794 -13.023 23.458 1.00 91.56 95 GLY A O 1
ATOM 719 N N . PRO A 1 96 ? -31.553 -11.693 23.880 1.00 92.88 96 PRO A N 1
ATOM 720 C CA . PRO A 1 96 ? -30.983 -10.535 23.191 1.00 92.88 96 PRO A CA 1
ATOM 721 C C . PRO A 1 96 ? -29.679 -10.021 23.819 1.00 92.88 96 PRO A C 1
ATOM 723 O O . PRO A 1 96 ? -28.715 -9.770 23.101 1.00 92.88 96 PRO A O 1
ATOM 726 N N . LEU A 1 97 ? -29.621 -9.911 25.149 1.00 93.31 97 LEU A N 1
ATOM 727 C CA . LEU A 1 97 ? -28.433 -9.448 25.875 1.00 93.31 97 LEU A CA 1
ATOM 728 C C . LEU A 1 97 ? -27.319 -10.496 25.854 1.00 93.31 97 LEU A C 1
ATOM 730 O O . LEU A 1 97 ? -26.154 -10.153 25.666 1.00 93.31 97 LEU A O 1
ATOM 734 N N . TYR A 1 98 ? -27.683 -11.775 25.977 1.00 92.81 98 TYR A N 1
ATOM 735 C CA . TYR A 1 98 ? -26.753 -12.888 25.832 1.00 92.81 98 TYR A CA 1
ATOM 736 C C . TYR A 1 98 ? -26.123 -12.882 24.438 1.00 92.81 98 TYR A C 1
ATOM 738 O O . TYR A 1 98 ? -24.904 -12.925 24.322 1.00 92.81 98 TYR A O 1
ATOM 746 N N . ARG A 1 99 ? -26.928 -12.736 23.376 1.00 93.44 99 ARG A N 1
ATOM 747 C CA . ARG A 1 99 ? -26.427 -12.622 21.997 1.00 93.44 99 ARG A CA 1
ATOM 748 C C . ARG A 1 99 ? -25.562 -11.384 21.796 1.00 93.44 99 ARG A C 1
ATOM 750 O O . ARG A 1 99 ? -24.558 -11.488 21.101 1.00 93.44 99 ARG A O 1
ATOM 757 N N . ALA A 1 100 ? -25.918 -10.246 22.387 1.00 94.94 100 ALA A N 1
ATOM 758 C CA . ALA A 1 100 ? -25.091 -9.047 22.321 1.00 94.94 100 ALA A CA 1
ATOM 759 C C . ALA A 1 100 ? -23.723 -9.276 22.972 1.00 94.94 100 ALA A C 1
ATOM 761 O O . ALA A 1 100 ? -22.705 -9.085 22.317 1.00 94.94 100 ALA A O 1
ATOM 762 N N . SER A 1 101 ? -23.684 -9.780 24.208 1.00 94.19 101 SER A N 1
ATOM 763 C CA . SER A 1 101 ? -22.425 -10.098 24.888 1.00 94.19 101 SER A CA 1
ATOM 764 C C . SER A 1 101 ? -21.627 -11.192 24.166 1.00 94.19 101 SER A C 1
ATOM 766 O O . SER A 1 101 ? -20.405 -11.096 24.088 1.00 94.19 101 SER A O 1
ATOM 768 N N . PHE A 1 102 ? -22.299 -12.217 23.630 1.00 94.00 102 PHE A N 1
ATOM 769 C CA . PHE A 1 102 ? -21.680 -13.323 22.894 1.00 94.00 102 PHE A CA 1
ATOM 770 C C . PHE A 1 102 ? -21.008 -12.844 21.604 1.00 94.00 102 PHE A C 1
ATOM 772 O O . PHE A 1 102 ? -19.875 -13.222 21.325 1.00 94.00 102 PHE A O 1
ATOM 779 N N . ASN A 1 103 ? -21.665 -11.950 20.859 1.00 95.25 103 ASN A N 1
ATOM 780 C CA . ASN A 1 103 ? -21.087 -11.303 19.680 1.00 95.25 103 ASN A CA 1
ATOM 781 C C . ASN A 1 103 ? -20.207 -10.094 20.043 1.00 95.25 103 ASN A C 1
ATOM 783 O O . ASN A 1 103 ? -19.965 -9.251 19.187 1.00 95.25 103 ASN A O 1
ATOM 787 N N . LYS A 1 104 ? -19.769 -9.949 21.305 1.00 94.75 104 LYS A N 1
ATOM 788 C CA . LYS A 1 104 ? -18.945 -8.818 21.783 1.00 94.75 104 LYS A CA 1
ATOM 789 C C . LYS A 1 104 ? -19.490 -7.448 21.352 1.00 94.75 104 LYS A C 1
ATOM 791 O O . LYS A 1 104 ? -18.747 -6.551 20.956 1.00 94.75 104 LYS A O 1
ATOM 796 N N . TYR A 1 105 ? -20.808 -7.301 21.396 1.00 94.69 105 TYR A N 1
ATOM 797 C CA . TYR A 1 105 ? -21.539 -6.109 20.970 1.00 94.69 105 TYR A CA 1
ATOM 798 C C . TYR A 1 105 ? -21.326 -5.720 19.496 1.00 94.69 105 TYR A C 1
ATOM 800 O O . TYR A 1 105 ? -21.547 -4.567 19.137 1.00 94.69 105 TYR A O 1
ATOM 808 N N . TRP A 1 106 ? -20.928 -6.666 18.639 1.00 94.44 106 TRP A N 1
ATOM 809 C CA . TRP A 1 106 ? -20.625 -6.468 17.215 1.00 94.44 106 TRP A CA 1
ATOM 810 C C . TRP A 1 106 ? -19.544 -5.417 16.934 1.00 94.44 106 TRP A C 1
ATOM 812 O O . TRP A 1 106 ? -19.450 -4.884 15.824 1.00 94.44 106 TRP A O 1
ATOM 822 N N . ILE A 1 107 ? -18.735 -5.091 17.944 1.00 95.38 107 ILE A N 1
ATOM 823 C CA . ILE A 1 107 ? -17.677 -4.089 17.825 1.00 95.38 107 ILE A CA 1
ATOM 824 C C . ILE A 1 107 ? -16.644 -4.584 16.812 1.00 95.38 107 ILE A C 1
ATOM 826 O O . ILE A 1 107 ? -16.320 -3.867 15.867 1.00 95.38 107 ILE A O 1
ATOM 830 N N . ASP A 1 108 ? -16.198 -5.832 16.943 1.00 93.62 108 ASP A N 1
ATOM 831 C CA . ASP A 1 108 ? -15.182 -6.427 16.070 1.00 93.62 108 ASP A CA 1
ATOM 832 C C . ASP A 1 108 ? -15.638 -6.429 14.594 1.00 93.62 108 ASP A C 1
ATOM 834 O O . ASP A 1 108 ? -14.885 -6.034 13.697 1.00 93.62 108 ASP A O 1
ATOM 838 N N . GLU A 1 109 ? -16.892 -6.799 14.321 1.00 94.25 109 GLU A N 1
ATOM 839 C CA . GLU A 1 109 ? -17.476 -6.811 12.976 1.00 94.25 109 GLU A CA 1
ATOM 840 C C . GLU A 1 109 ? -17.617 -5.403 12.399 1.00 94.25 109 GLU A C 1
ATOM 842 O O . GLU A 1 109 ? -17.307 -5.184 11.222 1.00 94.25 109 GLU A O 1
ATOM 847 N N . PHE A 1 110 ? -18.061 -4.442 13.212 1.00 96.06 110 PHE A N 1
ATOM 848 C CA . PHE A 1 110 ? -18.159 -3.050 12.794 1.00 96.06 110 PHE A CA 1
ATOM 849 C C . PHE A 1 110 ? -16.784 -2.491 12.434 1.00 96.06 110 PHE A C 1
ATOM 851 O O . PHE A 1 110 ? -16.628 -1.945 11.344 1.00 96.06 110 PHE A O 1
ATOM 858 N N . TYR A 1 111 ? -15.771 -2.679 13.283 1.00 93.88 111 TYR A N 1
ATOM 859 C CA . TYR A 1 111 ? -14.400 -2.254 12.988 1.00 93.88 111 TYR A CA 1
ATOM 860 C C . TYR A 1 111 ? -13.868 -2.921 11.716 1.00 93.88 111 TYR A C 1
ATOM 862 O O . TYR A 1 111 ? -13.323 -2.245 10.836 1.00 93.88 111 TYR A O 1
ATOM 870 N N . GLY A 1 112 ? -14.094 -4.228 11.573 1.00 95.56 112 GLY A N 1
ATOM 871 C CA . GLY A 1 112 ? -13.703 -4.981 10.388 1.00 95.56 112 GLY A CA 1
ATOM 872 C C . GLY A 1 112 ? -14.346 -4.442 9.108 1.00 95.56 112 GLY A C 1
ATOM 873 O O . GLY A 1 112 ? -13.668 -4.292 8.089 1.00 95.56 112 GLY A O 1
ATOM 874 N N . MET A 1 113 ? -15.641 -4.123 9.138 1.00 95.81 113 MET A N 1
ATOM 875 C CA . MET A 1 113 ? -16.358 -3.612 7.967 1.00 95.81 113 MET A CA 1
ATOM 876 C C . MET A 1 113 ? -16.092 -2.134 7.680 1.00 95.81 113 MET A C 1
ATOM 878 O O . MET A 1 113 ? -15.881 -1.769 6.523 1.00 95.81 113 MET A O 1
ATOM 882 N N . ALA A 1 114 ? -16.128 -1.289 8.706 1.00 95.75 114 ALA A N 1
ATOM 883 C CA . ALA A 1 114 ? -16.059 0.159 8.569 1.00 95.75 114 ALA A CA 1
ATOM 884 C C . ALA A 1 114 ? -14.634 0.646 8.305 1.00 95.75 114 ALA A C 1
ATOM 886 O O . ALA A 1 114 ? -14.441 1.533 7.477 1.00 95.75 114 ALA A O 1
ATOM 887 N N . LEU A 1 115 ? -13.643 0.061 8.978 1.00 95.56 115 LEU A N 1
ATOM 888 C CA . LEU A 1 115 ? -12.258 0.516 8.903 1.00 95.56 115 LEU A CA 1
ATOM 889 C C . LEU A 1 115 ? -11.411 -0.471 8.109 1.00 95.56 115 LEU A C 1
ATOM 891 O O . LEU A 1 115 ? -10.944 -0.138 7.024 1.00 95.56 115 LEU A O 1
ATOM 895 N N . THR A 1 116 ? -11.263 -1.707 8.588 1.00 96.38 116 THR A N 1
ATOM 896 C CA . THR A 1 116 ? -10.273 -2.642 8.029 1.00 96.38 116 THR A CA 1
ATOM 897 C C . THR A 1 116 ? -10.508 -2.931 6.545 1.00 96.38 116 THR A C 1
ATOM 899 O O . THR A 1 116 ? -9.588 -2.798 5.735 1.00 96.38 116 THR A O 1
ATOM 902 N N . ARG A 1 117 ? -11.739 -3.288 6.157 1.00 96.75 117 ARG A N 1
ATOM 903 C CA . ARG A 1 117 ? -12.072 -3.580 4.752 1.00 96.75 117 ARG A CA 1
ATOM 904 C C . ARG A 1 117 ? -11.964 -2.342 3.865 1.00 96.75 117 ARG A C 1
ATOM 906 O O . ARG A 1 117 ? -11.385 -2.434 2.790 1.00 96.75 117 ARG A O 1
ATOM 913 N N . ARG A 1 118 ? -12.435 -1.179 4.328 1.00 95.88 118 ARG A N 1
ATOM 914 C CA . ARG A 1 118 ? -12.360 0.078 3.560 1.00 95.88 118 ARG A CA 1
ATOM 915 C C . ARG A 1 118 ? -10.922 0.502 3.294 1.00 95.88 118 ARG A C 1
ATOM 917 O O . ARG A 1 118 ? -10.596 0.864 2.166 1.00 95.88 118 ARG A O 1
ATOM 924 N N . THR A 1 119 ? -10.057 0.407 4.298 1.00 97.25 119 THR A N 1
ATOM 925 C CA . THR A 1 119 ? -8.632 0.705 4.136 1.00 97.25 119 THR A CA 1
ATOM 926 C C . THR A 1 119 ? -7.964 -0.284 3.181 1.00 97.25 119 THR A C 1
ATOM 928 O O . THR A 1 119 ? -7.182 0.132 2.330 1.00 97.25 119 THR A O 1
ATOM 931 N N . MET A 1 120 ? -8.306 -1.575 3.258 1.00 97.44 120 MET A N 1
ATOM 932 C CA . MET A 1 120 ? -7.776 -2.589 2.339 1.00 97.44 120 MET A CA 1
ATOM 933 C C . MET A 1 120 ? -8.229 -2.355 0.889 1.00 97.44 120 MET A C 1
ATOM 935 O O . MET A 1 120 ? -7.426 -2.481 -0.037 1.00 97.44 120 MET A O 1
ATOM 939 N N . ASP A 1 121 ? -9.492 -1.988 0.674 1.00 97.44 121 ASP A N 1
ATOM 940 C CA . ASP A 1 121 ? -10.017 -1.676 -0.659 1.00 97.44 121 ASP A CA 1
ATOM 941 C C . ASP A 1 121 ? -9.328 -0.439 -1.254 1.00 97.44 121 ASP A C 1
ATOM 943 O O . ASP A 1 121 ? -8.951 -0.443 -2.428 1.00 97.44 121 ASP A O 1
ATOM 947 N N . LEU A 1 122 ? -9.079 0.586 -0.433 1.00 97.81 122 LEU A N 1
ATOM 948 C CA . LEU A 1 122 ? -8.338 1.776 -0.848 1.00 97.81 122 LEU A CA 1
ATOM 949 C C . LEU A 1 122 ? -6.883 1.441 -1.199 1.00 97.81 122 LEU A C 1
ATOM 951 O O . LEU A 1 122 ? -6.391 1.875 -2.237 1.00 97.81 122 LEU A O 1
ATOM 955 N N . ALA A 1 123 ? -6.214 0.612 -0.395 1.00 97.62 123 ALA A N 1
ATOM 956 C CA . ALA A 1 123 ? -4.855 0.159 -0.688 1.00 97.62 123 ALA A CA 1
ATOM 957 C C . ALA A 1 123 ? -4.779 -0.594 -2.028 1.00 97.62 123 ALA A C 1
ATOM 959 O O . ALA A 1 123 ? -3.886 -0.344 -2.839 1.00 97.62 123 ALA A O 1
ATOM 960 N N . ARG A 1 124 ? -5.757 -1.465 -2.306 1.00 97.88 124 ARG A N 1
ATOM 961 C CA . ARG A 1 124 ? -5.862 -2.166 -3.596 1.00 97.88 124 ARG A CA 1
ATOM 962 C C . ARG A 1 124 ? -6.091 -1.205 -4.760 1.00 97.88 124 ARG A C 1
ATOM 964 O O . ARG A 1 124 ? -5.516 -1.413 -5.825 1.00 97.88 124 ARG A O 1
ATOM 971 N N . ALA A 1 125 ? -6.897 -0.163 -4.569 1.00 97.81 125 ALA A N 1
ATOM 972 C CA . ALA A 1 125 ? -7.124 0.854 -5.592 1.00 97.81 125 ALA A CA 1
ATOM 973 C C . ALA A 1 125 ? -5.839 1.636 -5.912 1.00 97.81 125 ALA A C 1
ATOM 975 O O . ALA A 1 125 ? -5.513 1.814 -7.085 1.00 97.81 125 ALA A O 1
ATOM 976 N N . VAL A 1 126 ? -5.080 2.034 -4.886 1.00 98.00 126 VAL A N 1
ATOM 977 C CA . VAL A 1 126 ? -3.786 2.718 -5.055 1.00 98.00 126 VAL A CA 1
ATOM 978 C C . VAL A 1 126 ? -2.786 1.821 -5.790 1.00 98.00 126 VAL A C 1
ATOM 980 O O . VAL A 1 126 ? -2.161 2.264 -6.749 1.00 98.00 126 VAL A O 1
ATOM 983 N N . PHE A 1 127 ? -2.693 0.542 -5.419 1.00 97.19 127 PHE A N 1
ATOM 984 C CA . PHE A 1 127 ? -1.830 -0.415 -6.118 1.00 97.19 127 PHE A CA 1
ATOM 985 C C . PHE A 1 127 ? -2.239 -0.621 -7.587 1.00 97.19 127 PHE A C 1
ATOM 987 O O . PHE A 1 127 ? -1.398 -0.668 -8.486 1.00 97.19 127 PHE A O 1
ATOM 994 N N . ALA A 1 128 ? -3.541 -0.727 -7.858 1.00 97.31 128 ALA A N 1
ATOM 995 C CA . ALA A 1 128 ? -4.043 -0.858 -9.222 1.00 97.31 128 ALA A CA 1
ATOM 996 C C . ALA A 1 128 ? -3.759 0.392 -10.071 1.00 97.31 128 ALA A C 1
ATOM 998 O O . ALA A 1 128 ? -3.582 0.276 -11.283 1.00 97.31 128 ALA A O 1
ATOM 999 N N . PHE A 1 129 ? -3.726 1.574 -9.452 1.00 97.25 129 PHE A N 1
ATOM 1000 C CA . PHE A 1 129 ? -3.338 2.811 -10.120 1.00 97.25 129 PHE A CA 1
ATOM 1001 C C . PHE A 1 129 ? -1.845 2.813 -10.461 1.00 97.25 129 PHE A C 1
ATOM 1003 O O . PHE A 1 129 ? -1.498 3.040 -11.617 1.00 97.25 129 PHE A O 1
ATOM 1010 N N . ASP A 1 130 ? -0.981 2.494 -9.499 1.00 96.62 130 ASP A N 1
ATOM 1011 C CA . ASP A 1 130 ? 0.472 2.444 -9.692 1.00 96.62 130 ASP A CA 1
ATOM 1012 C C . ASP A 1 130 ? 0.869 1.465 -10.813 1.00 96.62 130 ASP A C 1
ATOM 1014 O O . ASP A 1 130 ? 1.415 1.863 -11.845 1.00 96.62 130 ASP A O 1
ATOM 1018 N N . SER A 1 131 ? 0.429 0.211 -10.695 1.00 95.94 131 SER A N 1
ATOM 1019 C CA . SER A 1 131 ? 0.741 -0.860 -11.656 1.00 95.94 131 SER A CA 1
ATOM 1020 C C . SER A 1 131 ? 0.222 -0.627 -13.080 1.00 95.94 131 SER A C 1
ATOM 1022 O O . SER A 1 131 ? 0.732 -1.213 -14.035 1.00 95.94 131 SER A O 1
ATOM 1024 N N . LYS A 1 132 ? -0.817 0.196 -13.264 1.00 95.19 132 LYS A N 1
ATOM 1025 C CA . LYS A 1 132 ? -1.382 0.471 -14.597 1.00 95.19 132 LYS A CA 1
ATOM 1026 C C . LYS A 1 132 ? -0.911 1.790 -15.176 1.00 95.19 132 LYS A C 1
ATOM 1028 O O . LYS A 1 132 ? -0.636 1.863 -16.370 1.00 95.19 132 LYS A O 1
ATOM 1033 N N . VAL A 1 133 ? -0.876 2.836 -14.359 1.00 95.38 133 VAL A N 1
ATOM 1034 C CA . VAL A 1 133 ? -0.613 4.202 -14.816 1.00 95.38 13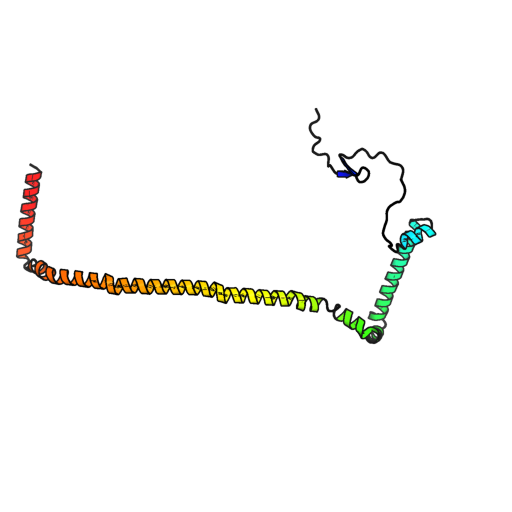3 VAL A CA 1
ATOM 1035 C C . VAL A 1 133 ? 0.872 4.507 -14.740 1.00 95.38 133 VAL A C 1
ATOM 1037 O O . VAL A 1 133 ? 1.449 4.935 -15.738 1.00 95.38 133 VAL A O 1
ATO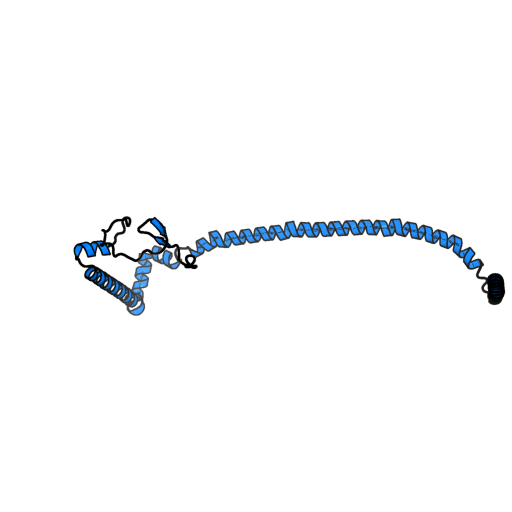M 1040 N N . VAL A 1 134 ? 1.501 4.255 -13.590 1.00 95.19 134 VAL A N 1
ATOM 1041 C CA . VAL A 1 134 ? 2.915 4.581 -13.371 1.00 95.19 134 VAL A CA 1
ATOM 1042 C C . VAL A 1 134 ? 3.788 3.612 -14.155 1.00 95.19 134 VAL A C 1
ATOM 1044 O O . VAL A 1 134 ? 4.513 4.037 -15.058 1.00 95.19 134 VAL A O 1
ATOM 1047 N N . ASP A 1 135 ? 3.635 2.311 -13.916 1.00 94.56 135 ASP A N 1
ATOM 1048 C CA . ASP A 1 135 ? 4.378 1.285 -14.655 1.00 94.56 135 ASP A CA 1
ATOM 1049 C C . ASP A 1 135 ? 4.060 1.321 -16.154 1.00 94.56 135 ASP A C 1
ATOM 1051 O O . ASP A 1 135 ? 4.941 1.129 -16.996 1.00 94.56 135 ASP A O 1
ATOM 1055 N N . GLY A 1 136 ? 2.807 1.617 -16.512 1.00 96.12 136 GLY A N 1
ATOM 1056 C CA . GLY A 1 136 ? 2.405 1.834 -17.899 1.00 96.12 136 GLY A CA 1
ATOM 1057 C C . GLY A 1 136 ? 3.162 2.997 -18.543 1.00 96.12 136 GLY A C 1
ATOM 1058 O O . GLY A 1 136 ? 3.699 2.848 -19.642 1.00 96.12 136 GLY A O 1
ATOM 1059 N N . GLY A 1 137 ? 3.273 4.131 -17.847 1.00 96.56 137 GLY A N 1
ATOM 1060 C CA . GLY A 1 137 ? 4.036 5.294 -18.299 1.00 96.56 137 GLY A CA 1
ATOM 1061 C C . GLY A 1 137 ? 5.531 5.003 -18.450 1.00 96.56 137 GLY A C 1
ATOM 1062 O O . GLY A 1 137 ? 6.132 5.350 -19.472 1.00 96.56 137 GLY A O 1
ATOM 1063 N N . VAL A 1 138 ? 6.126 4.295 -17.486 1.00 95.69 138 VAL A N 1
ATOM 1064 C CA . VAL A 1 138 ? 7.541 3.893 -17.543 1.00 95.69 138 VAL A CA 1
ATOM 1065 C C . VAL A 1 138 ? 7.785 2.961 -18.729 1.00 95.69 138 VAL A C 1
ATOM 1067 O O . VAL A 1 138 ? 8.657 3.233 -19.558 1.00 95.69 138 VAL A O 1
ATOM 1070 N N . ASN A 1 139 ? 6.973 1.916 -18.889 1.00 96.50 139 ASN A N 1
ATOM 1071 C CA . ASN A 1 139 ? 7.086 0.995 -20.021 1.00 96.50 139 ASN A CA 1
ATOM 1072 C C . ASN A 1 139 ? 6.843 1.693 -21.369 1.00 96.50 139 ASN A C 1
ATOM 1074 O O . ASN A 1 139 ? 7.525 1.390 -22.353 1.00 96.50 139 ASN A O 1
ATOM 1078 N N . GLY A 1 140 ? 5.932 2.667 -21.410 1.00 96.25 140 GLY A N 1
ATOM 1079 C CA . GLY A 1 140 ? 5.695 3.518 -22.573 1.00 96.25 140 GLY A CA 1
ATOM 1080 C C . GLY A 1 140 ? 6.919 4.353 -22.951 1.00 96.25 140 GLY A C 1
ATOM 1081 O O . GLY A 1 140 ? 7.321 4.365 -24.115 1.00 96.25 140 GLY A O 1
ATOM 1082 N N . SER A 1 141 ? 7.578 4.988 -21.978 1.00 96.31 141 SER A N 1
ATOM 1083 C CA . SER A 1 141 ? 8.806 5.757 -22.236 1.00 96.31 141 SER A CA 1
ATOM 1084 C C . SER A 1 141 ? 9.960 4.867 -22.719 1.00 96.31 141 SER A C 1
ATOM 1086 O O . SER A 1 141 ? 10.691 5.230 -23.648 1.00 96.31 141 SER A O 1
ATOM 1088 N N . ALA A 1 142 ? 10.072 3.650 -22.179 1.00 95.25 142 ALA A N 1
ATOM 1089 C CA . ALA A 1 142 ? 11.021 2.653 -22.660 1.00 95.25 142 ALA A CA 1
ATOM 1090 C C . ALA A 1 142 ? 10.714 2.222 -24.104 1.00 95.25 142 ALA A C 1
ATOM 1092 O O . ALA A 1 142 ? 11.632 2.073 -24.915 1.00 95.25 142 ALA A O 1
ATOM 1093 N N . TRP A 1 143 ? 9.439 2.035 -24.456 1.00 96.00 143 TRP A N 1
ATOM 1094 C CA . TRP A 1 143 ? 9.032 1.741 -25.831 1.00 96.00 143 TRP A CA 1
ATOM 1095 C C . TRP A 1 143 ? 9.383 2.887 -26.788 1.00 96.00 143 TRP A C 1
ATOM 1097 O O . TRP A 1 143 ? 9.998 2.625 -27.822 1.00 96.00 143 TRP A O 1
ATOM 1107 N N . LEU A 1 144 ? 9.091 4.139 -26.417 1.00 95.69 144 LEU A N 1
ATOM 1108 C CA . LEU A 1 144 ? 9.444 5.324 -27.212 1.00 95.69 144 LEU A CA 1
ATOM 1109 C C . LEU A 1 144 ? 10.953 5.421 -27.440 1.00 95.69 144 LEU A C 1
ATOM 1111 O O . LEU A 1 144 ? 11.399 5.625 -28.564 1.00 95.69 144 LEU A O 1
ATOM 1115 N N . THR A 1 145 ? 11.749 5.194 -26.398 1.00 95.69 145 THR A N 1
ATOM 1116 C CA . THR A 1 145 ? 13.214 5.215 -26.501 1.00 95.69 145 THR A CA 1
ATOM 1117 C C . THR A 1 145 ? 13.722 4.139 -27.460 1.00 95.69 145 THR A C 1
ATOM 1119 O O . THR A 1 145 ? 14.564 4.407 -28.321 1.00 95.69 145 THR A O 1
ATOM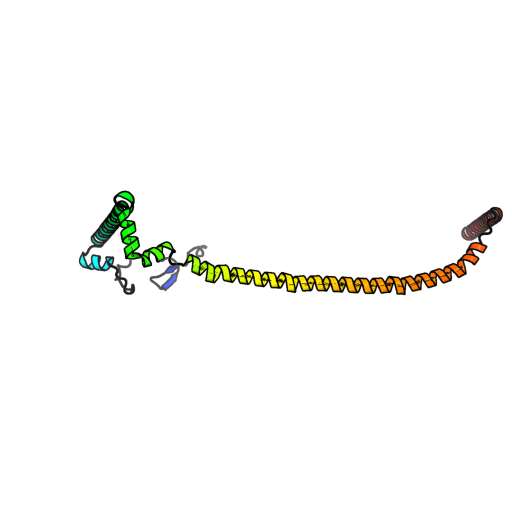 1122 N N . ARG A 1 146 ? 13.183 2.916 -27.365 1.00 95.38 146 ARG A N 1
ATOM 1123 C CA . ARG A 1 146 ? 13.532 1.824 -28.287 1.00 95.38 146 ARG A CA 1
ATOM 1124 C C . ARG A 1 146 ? 13.101 2.127 -29.720 1.00 95.38 146 ARG A C 1
ATOM 1126 O O . ARG A 1 146 ? 13.835 1.787 -30.645 1.00 95.38 146 ARG A O 1
ATOM 1133 N N . LEU A 1 147 ? 11.944 2.759 -29.917 1.00 94.62 147 LEU A N 1
ATOM 1134 C CA . LEU A 1 147 ? 11.488 3.193 -31.235 1.00 94.62 147 LEU A CA 1
ATOM 1135 C C . LEU A 1 147 ? 12.449 4.229 -31.828 1.00 94.62 147 LEU A C 1
ATOM 1137 O O . LEU A 1 147 ? 12.930 4.026 -32.941 1.00 94.62 147 LEU A O 1
ATOM 1141 N N . SER A 1 148 ? 12.795 5.272 -31.071 1.00 92.81 148 SER A N 1
ATOM 1142 C CA . SER A 1 148 ? 13.765 6.289 -31.493 1.00 92.81 148 SER A CA 1
ATOM 1143 C C . SER A 1 148 ? 15.117 5.668 -31.840 1.00 92.81 148 SER A C 1
ATOM 1145 O O . SER A 1 148 ? 15.686 5.974 -32.883 1.00 92.81 148 SER A O 1
ATOM 1147 N N . SER A 1 149 ? 15.597 4.723 -31.027 1.00 92.88 149 SER A N 1
ATOM 1148 C CA . SER A 1 149 ? 16.837 3.990 -31.304 1.00 92.88 149 SER A CA 1
ATOM 1149 C C . SER A 1 149 ? 16.767 3.188 -32.608 1.00 92.88 149 SER A C 1
ATOM 1151 O O . SER A 1 149 ? 17.717 3.217 -33.390 1.00 92.88 149 SER A O 1
ATOM 1153 N N . ARG A 1 150 ? 15.640 2.519 -32.892 1.00 92.06 150 ARG A N 1
ATOM 1154 C CA . ARG A 1 150 ? 15.444 1.795 -34.160 1.00 92.06 150 ARG A CA 1
ATOM 1155 C C . ARG A 1 150 ? 15.427 2.728 -35.366 1.00 92.06 150 ARG A C 1
ATOM 1157 O O . ARG A 1 150 ? 15.985 2.366 -36.396 1.00 92.06 150 ARG A O 1
ATOM 1164 N N . ILE A 1 151 ? 14.806 3.901 -35.242 1.00 91.50 151 ILE A N 1
ATOM 1165 C CA . ILE A 1 151 ? 14.777 4.904 -36.313 1.00 91.50 151 ILE A CA 1
ATOM 1166 C C . ILE A 1 151 ? 16.195 5.407 -36.584 1.00 91.50 151 ILE A C 1
ATOM 1168 O O . ILE A 1 151 ? 16.659 5.318 -37.717 1.00 91.50 151 ILE A O 1
ATOM 1172 N N . THR A 1 152 ? 16.911 5.858 -35.551 1.00 89.62 152 THR A N 1
ATOM 1173 C CA . THR A 1 152 ? 18.283 6.360 -35.699 1.00 89.62 152 THR A CA 1
ATOM 1174 C C . THR A 1 152 ? 19.218 5.290 -36.255 1.00 89.62 152 THR A C 1
ATOM 1176 O O . THR A 1 152 ? 19.937 5.557 -37.212 1.00 89.62 152 THR A O 1
ATOM 1179 N N . GLY A 1 153 ? 19.166 4.064 -35.723 1.00 90.00 153 GLY A N 1
ATOM 1180 C CA . GLY A 1 153 ? 19.994 2.959 -36.212 1.00 90.00 153 GLY A CA 1
ATOM 1181 C C . GLY A 1 153 ? 19.651 2.532 -37.643 1.00 90.00 153 GLY A C 1
ATOM 1182 O O . GLY A 1 153 ? 20.535 2.131 -38.394 1.00 90.00 153 GLY A O 1
ATOM 1183 N N . GLY A 1 154 ? 18.383 2.644 -38.047 1.00 88.44 154 GLY A N 1
ATOM 1184 C CA . GLY A 1 154 ? 17.969 2.430 -39.432 1.00 88.44 154 GLY A CA 1
ATOM 1185 C C . GLY A 1 154 ? 18.539 3.496 -40.365 1.00 88.44 154 GLY A C 1
ATOM 1186 O O . GLY A 1 154 ? 19.137 3.161 -41.386 1.00 88.44 154 GLY A O 1
ATOM 1187 N N . THR A 1 155 ? 18.401 4.771 -40.004 1.00 86.06 155 THR A N 1
ATOM 1188 C CA . THR A 1 155 ? 18.959 5.879 -40.787 1.00 86.06 155 THR A CA 1
ATOM 1189 C C . THR A 1 155 ? 20.471 5.747 -40.934 1.00 86.06 155 THR A C 1
ATOM 1191 O O . THR A 1 155 ? 20.975 5.860 -42.045 1.00 86.06 155 THR A O 1
ATOM 1194 N N . ASP A 1 156 ? 21.192 5.439 -39.858 1.00 87.94 156 ASP A N 1
ATOM 1195 C CA . ASP A 1 156 ? 22.646 5.268 -39.899 1.00 87.94 156 ASP A CA 1
ATOM 1196 C C . ASP A 1 156 ? 23.053 4.116 -40.834 1.00 87.94 156 ASP A C 1
ATOM 1198 O O . ASP A 1 156 ? 23.771 4.317 -41.813 1.00 87.94 156 ASP A O 1
ATOM 1202 N N . LYS A 1 157 ? 22.466 2.930 -40.641 1.00 87.12 157 LYS A N 1
ATOM 1203 C CA . LYS A 1 157 ? 22.824 1.730 -41.408 1.00 87.12 157 LYS A CA 1
ATOM 1204 C C . LYS A 1 157 ? 22.459 1.802 -42.894 1.00 87.12 157 LYS A C 1
ATOM 1206 O O . LYS A 1 157 ? 23.162 1.241 -43.733 1.00 87.12 157 LYS A O 1
ATOM 1211 N N . TYR A 1 158 ? 21.329 2.419 -43.237 1.00 85.25 158 TYR A N 1
ATOM 1212 C CA . TYR A 1 158 ? 20.854 2.447 -44.625 1.00 85.25 158 TYR A CA 1
ATOM 1213 C C . TYR A 1 158 ? 21.269 3.712 -45.372 1.00 85.25 158 TYR A C 1
ATOM 1215 O O . TYR A 1 158 ? 21.588 3.629 -46.557 1.00 85.25 158 TYR A O 1
ATOM 1223 N N . LEU A 1 159 ? 21.269 4.869 -44.707 1.00 88.75 159 LEU A N 1
ATOM 1224 C CA . LEU A 1 159 ? 21.604 6.140 -45.341 1.00 88.75 159 LEU A CA 1
ATOM 1225 C C . LEU A 1 159 ? 23.105 6.413 -45.249 1.00 88.75 159 LEU A C 1
ATOM 1227 O O . LEU A 1 159 ? 23.750 6.596 -46.277 1.00 88.75 159 LEU A O 1
ATOM 1231 N N . VAL A 1 160 ? 23.653 6.439 -44.031 1.00 89.50 160 VAL A N 1
ATOM 1232 C CA . VAL A 1 160 ? 25.033 6.879 -43.784 1.00 89.50 160 VAL A CA 1
ATOM 1233 C C . VAL A 1 160 ? 26.010 5.799 -44.226 1.00 89.50 160 VAL A C 1
ATOM 1235 O O . VAL A 1 160 ? 26.769 6.020 -45.170 1.00 89.50 160 VAL A O 1
ATOM 1238 N N . ASP A 1 161 ? 25.930 4.608 -43.636 1.00 89.31 161 ASP A N 1
ATOM 1239 C CA . ASP A 1 161 ? 26.782 3.473 -43.998 1.00 89.31 161 ASP A CA 1
ATOM 1240 C C . ASP A 1 161 ? 26.589 3.082 -45.465 1.00 89.31 161 ASP A C 1
ATOM 1242 O O . ASP A 1 161 ? 27.553 2.766 -46.161 1.00 89.31 161 ASP A O 1
ATOM 1246 N N . GLY A 1 162 ? 25.352 3.128 -45.966 1.00 90.44 162 GLY A N 1
ATOM 1247 C CA . GLY A 1 162 ? 25.052 2.860 -47.372 1.00 90.44 162 GLY A CA 1
ATOM 1248 C C . GLY A 1 162 ? 25.783 3.820 -48.313 1.00 90.44 162 GLY A C 1
ATOM 1249 O O . GLY A 1 162 ? 26.451 3.381 -49.253 1.00 90.44 162 GLY A O 1
ATOM 1250 N N . LEU A 1 163 ? 25.715 5.124 -48.034 1.00 91.94 163 LEU A N 1
ATOM 1251 C CA . LEU A 1 163 ? 26.377 6.158 -48.828 1.00 91.94 163 LEU A CA 1
ATOM 1252 C C . LEU A 1 163 ? 27.903 6.074 -48.715 1.00 91.94 163 LEU A C 1
ATOM 1254 O O . LEU A 1 163 ? 28.596 6.126 -49.733 1.00 91.94 163 LEU A O 1
ATOM 1258 N N . VAL A 1 164 ? 28.434 5.888 -47.505 1.00 92.12 164 VAL A N 1
ATOM 1259 C CA . VAL A 1 164 ? 29.880 5.766 -47.271 1.00 92.12 164 VAL A CA 1
ATOM 1260 C C . VAL A 1 164 ? 30.438 4.535 -47.979 1.00 92.12 164 VAL A C 1
ATOM 1262 O O . VAL A 1 164 ? 31.429 4.649 -48.698 1.00 92.12 164 VAL A O 1
ATOM 1265 N N . ASN A 1 165 ? 29.786 3.376 -47.856 1.00 93.44 165 ASN A N 1
ATOM 1266 C CA . ASN A 1 165 ? 30.228 2.150 -48.520 1.00 93.44 165 ASN A CA 1
ATOM 1267 C C . ASN A 1 165 ? 30.129 2.250 -50.046 1.00 93.44 165 ASN A C 1
ATOM 1269 O O . ASN A 1 165 ? 31.000 1.733 -50.746 1.00 93.44 165 ASN A O 1
ATOM 1273 N N . ALA A 1 166 ? 29.117 2.944 -50.576 1.00 92.12 166 ALA A N 1
ATOM 1274 C CA . ALA A 1 166 ? 29.009 3.197 -52.009 1.00 92.12 166 ALA A CA 1
ATOM 1275 C C . ALA A 1 166 ? 30.172 4.065 -52.519 1.00 92.12 166 ALA A C 1
ATOM 1277 O O . ALA A 1 166 ? 30.809 3.715 -53.516 1.00 92.12 166 ALA A O 1
ATOM 1278 N N . ILE A 1 167 ? 30.496 5.155 -51.815 1.00 91.69 167 ILE A N 1
ATOM 1279 C CA . ILE A 1 167 ? 31.609 6.048 -52.173 1.00 91.69 167 ILE A CA 1
ATOM 1280 C C . ILE A 1 167 ? 32.954 5.331 -52.018 1.00 91.69 167 ILE A C 1
ATOM 1282 O O . ILE A 1 167 ? 33.773 5.355 -52.937 1.00 91.69 167 ILE A O 1
ATOM 1286 N N . ALA A 1 168 ? 33.182 4.657 -50.890 1.00 92.06 168 ALA A N 1
ATOM 1287 C CA . ALA A 1 168 ? 34.408 3.907 -50.642 1.00 92.06 168 ALA A CA 1
ATOM 1288 C C . ALA A 1 168 ? 34.595 2.801 -51.687 1.00 92.06 168 ALA A C 1
ATOM 1290 O O . ALA A 1 168 ? 35.669 2.682 -52.276 1.00 92.06 168 ALA A O 1
ATOM 1291 N N . GLY A 1 169 ? 33.537 2.044 -51.987 1.00 92.12 169 GLY A N 1
ATOM 1292 C CA . GLY A 1 169 ? 33.546 1.023 -53.029 1.00 92.12 169 GLY A CA 1
ATOM 1293 C C . GLY A 1 169 ? 33.855 1.600 -54.410 1.00 92.12 169 GLY A C 1
ATOM 1294 O O . GLY A 1 169 ? 34.650 1.021 -55.151 1.00 92.12 169 GLY A O 1
ATOM 1295 N N . PHE A 1 170 ? 33.293 2.764 -54.744 1.00 92.19 170 PHE A N 1
ATOM 1296 C CA . PHE A 1 170 ? 33.583 3.462 -55.995 1.00 92.19 170 PHE A CA 1
ATOM 1297 C C . PHE A 1 170 ? 35.058 3.881 -56.095 1.00 92.19 170 PHE A C 1
ATOM 1299 O O . PHE A 1 170 ? 35.720 3.552 -57.082 1.00 92.19 170 PHE A O 1
ATOM 1306 N N . ILE A 1 171 ? 35.599 4.531 -55.058 1.00 91.25 171 ILE A N 1
ATOM 1307 C CA . ILE A 1 171 ? 37.006 4.963 -55.010 1.00 91.25 171 ILE A CA 1
ATOM 1308 C C . ILE A 1 171 ? 37.942 3.756 -55.096 1.00 91.25 171 ILE A C 1
ATOM 1310 O O . ILE A 1 171 ? 38.872 3.749 -55.904 1.00 91.25 171 ILE A O 1
ATOM 1314 N N . VAL A 1 172 ? 37.691 2.713 -54.302 1.00 91.50 172 VAL A N 1
ATOM 1315 C CA . VAL A 1 172 ? 38.512 1.497 -54.304 1.00 91.50 172 VAL A CA 1
ATOM 1316 C C . VAL A 1 172 ? 38.474 0.834 -55.676 1.00 91.50 172 VAL A C 1
ATOM 1318 O O . VAL A 1 172 ? 39.520 0.432 -56.178 1.00 91.50 172 VAL A O 1
ATOM 1321 N N . ARG A 1 173 ? 37.312 0.762 -56.332 1.00 90.88 173 ARG A N 1
ATOM 1322 C CA . ARG A 1 173 ? 37.200 0.179 -57.676 1.00 90.88 173 ARG A CA 1
ATOM 1323 C C . ARG A 1 173 ? 37.976 0.973 -58.729 1.00 90.88 173 ARG A C 1
ATOM 1325 O O . ARG A 1 173 ? 38.497 0.362 -59.659 1.00 90.88 173 ARG A O 1
ATOM 1332 N N . LEU A 1 174 ? 38.080 2.293 -58.575 1.00 88.69 174 LEU A N 1
ATOM 1333 C CA . LEU A 1 174 ? 38.838 3.157 -59.481 1.00 88.69 174 LEU A CA 1
ATOM 1334 C C . LEU A 1 174 ? 40.354 3.082 -59.233 1.00 88.69 174 LEU A C 1
ATOM 1336 O O . LEU A 1 174 ? 41.135 2.995 -60.178 1.00 88.69 174 LEU A O 1
ATOM 1340 N N . MET A 1 175 ? 40.774 3.079 -57.967 1.00 87.88 175 MET A N 1
ATOM 1341 C CA . MET A 1 175 ? 42.189 3.149 -57.580 1.00 87.88 175 MET A CA 1
ATOM 1342 C C . MET A 1 175 ? 42.871 1.779 -57.503 1.00 87.88 175 MET A C 1
ATOM 1344 O O . MET A 1 175 ? 44.076 1.673 -57.737 1.00 87.88 175 MET A O 1
ATOM 1348 N N . SER A 1 176 ? 42.123 0.713 -57.203 1.00 87.94 176 SER A N 1
ATOM 1349 C CA . SER A 1 176 ? 42.669 -0.642 -57.053 1.00 87.94 176 SER A CA 1
ATOM 1350 C C . SER A 1 176 ? 43.406 -1.139 -58.303 1.00 87.94 176 SER A C 1
ATOM 1352 O O . SER A 1 176 ? 44.518 -1.642 -58.143 1.00 87.94 176 SER A O 1
ATOM 1354 N N . PRO A 1 177 ? 42.893 -0.972 -59.540 1.00 88.31 177 PRO A N 1
ATOM 1355 C CA . PRO A 1 177 ? 43.613 -1.397 -60.740 1.00 88.31 177 PRO A CA 1
ATOM 1356 C C . PRO A 1 177 ? 44.964 -0.694 -60.911 1.00 88.31 177 PRO A C 1
ATOM 1358 O O . PRO A 1 177 ? 45.933 -1.334 -61.303 1.00 88.31 177 PRO A O 1
ATOM 1361 N N . ILE A 1 178 ? 45.049 0.593 -60.558 1.00 87.50 178 ILE A N 1
ATOM 1362 C CA . ILE A 1 178 ? 46.276 1.394 -60.671 1.00 87.50 178 ILE A CA 1
ATOM 1363 C C . ILE A 1 178 ? 47.320 0.907 -59.662 1.00 87.50 178 ILE A C 1
ATOM 1365 O O . ILE A 1 178 ? 48.457 0.621 -60.028 1.00 87.50 178 ILE A O 1
ATOM 1369 N N . VAL A 1 179 ? 46.927 0.752 -58.395 1.00 87.06 179 VAL A N 1
ATOM 1370 C CA . VAL A 1 179 ? 47.835 0.274 -57.339 1.00 87.06 179 VAL A CA 1
ATOM 1371 C C . VAL A 1 179 ? 48.287 -1.161 -57.615 1.00 87.06 179 VAL A C 1
ATOM 1373 O O . VAL A 1 179 ? 49.457 -1.493 -57.431 1.00 87.06 179 VAL A O 1
ATOM 1376 N N . ARG A 1 180 ? 47.383 -2.012 -58.114 1.00 86.50 180 ARG A N 1
ATOM 1377 C CA . ARG A 1 180 ? 47.718 -3.383 -58.514 1.00 86.50 180 ARG A CA 1
ATOM 1378 C C . ARG A 1 180 ? 48.640 -3.423 -59.731 1.00 86.50 180 ARG A C 1
ATOM 1380 O O . ARG A 1 180 ? 49.477 -4.311 -59.790 1.00 86.50 180 ARG A O 1
ATOM 1387 N N . ALA A 1 181 ? 48.548 -2.464 -60.652 1.00 83.75 181 ALA A N 1
ATOM 1388 C CA . ALA A 1 181 ? 49.446 -2.383 -61.804 1.00 83.75 181 ALA A CA 1
ATOM 1389 C C . ALA A 1 181 ? 50.901 -2.050 -61.417 1.00 83.75 181 ALA A C 1
ATOM 1391 O O . ALA A 1 181 ? 51.824 -2.463 -62.114 1.00 83.75 181 ALA A O 1
ATOM 1392 N N . VAL A 1 182 ? 51.129 -1.367 -60.287 1.00 83.75 182 VAL A N 1
ATOM 1393 C CA . VAL A 1 182 ? 52.485 -1.141 -59.743 1.00 83.75 182 VAL A CA 1
ATOM 1394 C C . VAL A 1 182 ? 53.118 -2.453 -59.252 1.00 83.75 182 VAL A C 1
ATOM 1396 O O . VAL A 1 182 ? 54.341 -2.606 -59.249 1.00 83.75 182 VAL A O 1
ATOM 1399 N N . GLN A 1 183 ? 52.304 -3.440 -58.871 1.00 82.25 183 GLN A N 1
ATOM 1400 C CA . GLN A 1 183 ? 52.776 -4.754 -58.446 1.00 82.25 183 GLN A CA 1
ATOM 1401 C C . GLN A 1 183 ? 52.960 -5.675 -59.659 1.00 82.25 183 GLN A C 1
ATOM 1403 O O . GLN A 1 183 ? 52.041 -6.356 -60.100 1.00 82.25 183 GLN A O 1
ATOM 1408 N N . THR A 1 184 ? 54.179 -5.705 -60.198 1.00 85.19 184 THR A N 1
ATOM 1409 C CA . THR A 1 184 ? 54.503 -6.458 -61.427 1.00 85.19 184 THR A CA 1
ATOM 1410 C C . THR A 1 184 ? 54.666 -7.971 -61.227 1.00 85.19 184 THR A C 1
ATOM 1412 O O . THR A 1 184 ? 54.723 -8.704 -62.208 1.00 85.19 184 THR A O 1
ATOM 1415 N N . GLY A 1 185 ? 54.759 -8.461 -59.983 1.00 85.56 185 GLY A N 1
ATOM 1416 C CA . GLY A 1 185 ? 54.874 -9.896 -59.669 1.00 85.56 185 GLY A CA 1
ATOM 1417 C C . GLY A 1 185 ? 56.256 -10.524 -59.919 1.00 85.56 185 GLY A C 1
ATOM 1418 O O . GLY A 1 185 ? 56.503 -11.645 -59.484 1.00 85.56 185 GLY A O 1
ATOM 1419 N N . PHE A 1 186 ? 57.190 -9.802 -60.546 1.00 89.81 186 PHE A N 1
ATOM 1420 C CA . PHE A 1 186 ? 58.563 -10.260 -60.770 1.00 89.81 186 PHE A CA 1
ATOM 1421 C C . PHE A 1 186 ? 59.489 -9.826 -59.633 1.00 89.81 186 PHE A C 1
ATOM 1423 O O . PHE A 1 186 ? 59.727 -8.634 -59.446 1.00 89.81 186 PHE A O 1
ATOM 1430 N N . ILE A 1 187 ? 60.088 -10.792 -58.927 1.00 88.06 187 ILE A N 1
ATOM 1431 C CA . ILE A 1 187 ? 61.014 -10.565 -57.795 1.00 88.06 187 ILE A CA 1
ATOM 1432 C C . ILE A 1 187 ? 62.163 -9.611 -58.174 1.00 88.06 187 ILE A C 1
ATOM 1434 O O . ILE A 1 187 ? 62.594 -8.796 -57.362 1.00 88.06 187 ILE A O 1
ATOM 1438 N N . GLN A 1 188 ? 62.609 -9.661 -59.430 1.00 90.44 188 GLN A N 1
ATOM 1439 C CA . GLN A 1 188 ? 63.692 -8.828 -59.962 1.00 90.44 188 GLN A CA 1
ATOM 1440 C C . GLN A 1 188 ? 63.363 -7.327 -59.924 1.00 90.44 188 GLN A C 1
ATOM 1442 O O . GLN A 1 188 ? 64.204 -6.533 -59.509 1.00 90.44 188 GLN A O 1
ATOM 1447 N N . ASN A 1 189 ? 62.133 -6.933 -60.272 1.00 87.75 189 ASN A N 1
ATOM 1448 C CA . ASN A 1 189 ? 61.714 -5.529 -60.223 1.00 87.75 189 ASN A CA 1
ATOM 1449 C C . ASN A 1 189 ? 61.669 -5.007 -58.781 1.00 87.75 189 ASN A C 1
ATOM 1451 O O . ASN A 1 189 ? 62.083 -3.880 -58.521 1.00 87.75 189 ASN A O 1
ATOM 1455 N N . TYR A 1 190 ? 61.229 -5.836 -57.828 1.00 90.62 190 TYR A N 1
ATOM 1456 C CA . TYR A 1 190 ? 61.261 -5.476 -56.408 1.00 90.62 190 TYR A CA 1
ATOM 1457 C C . TYR A 1 190 ? 62.701 -5.337 -55.891 1.00 90.62 190 TYR A C 1
ATOM 1459 O O . TYR A 1 190 ? 62.999 -4.380 -55.178 1.00 90.62 190 TYR A O 1
ATOM 1467 N N . ALA A 1 191 ? 63.607 -6.241 -56.283 1.00 91.25 191 ALA A N 1
ATOM 1468 C CA . ALA A 1 191 ? 65.024 -6.167 -55.919 1.00 91.25 191 ALA A CA 1
ATOM 1469 C C . ALA A 1 191 ? 65.690 -4.883 -56.440 1.00 91.25 191 ALA A C 1
ATOM 1471 O O . ALA A 1 191 ? 66.398 -4.209 -55.693 1.00 91.25 191 ALA A O 1
ATOM 1472 N N . LEU A 1 192 ? 65.404 -4.503 -57.688 1.00 91.38 192 LEU A N 1
ATOM 1473 C CA . LEU A 1 192 ? 65.905 -3.271 -58.293 1.00 91.38 192 LEU A CA 1
ATOM 1474 C C . LEU A 1 192 ? 65.420 -2.028 -57.530 1.00 91.38 192 LEU A C 1
ATOM 1476 O O . LEU A 1 192 ? 66.233 -1.168 -57.187 1.00 91.38 192 LEU A O 1
ATOM 1480 N N . VAL A 1 193 ? 64.124 -1.949 -57.202 1.00 91.31 193 VAL A N 1
ATOM 1481 C CA . VAL A 1 193 ? 63.559 -0.829 -56.423 1.00 91.31 193 VAL A CA 1
ATOM 1482 C C . VAL A 1 193 ? 64.195 -0.733 -55.034 1.00 91.31 193 VAL A C 1
ATOM 1484 O O . VAL A 1 193 ? 64.504 0.371 -54.592 1.00 91.31 193 VAL A O 1
ATOM 1487 N N . MET A 1 194 ? 64.443 -1.861 -54.359 1.00 92.69 194 MET A N 1
ATOM 1488 C CA . MET A 1 194 ? 65.116 -1.869 -53.052 1.00 92.69 194 MET A CA 1
ATOM 1489 C C . MET A 1 194 ? 66.550 -1.332 -53.130 1.00 92.69 194 MET A C 1
ATOM 1491 O O . MET A 1 194 ? 66.940 -0.525 -52.289 1.00 92.69 194 MET A O 1
ATOM 1495 N N . VAL A 1 195 ? 67.323 -1.732 -54.145 1.00 94.94 195 VAL A N 1
ATOM 1496 C CA . VAL A 1 195 ? 68.703 -1.251 -54.331 1.00 94.94 195 VAL A CA 1
ATOM 1497 C C . VAL A 1 195 ? 68.726 0.245 -54.647 1.00 94.94 195 VAL A C 1
ATOM 1499 O O . VAL A 1 195 ? 69.476 0.984 -54.013 1.00 94.94 195 VAL A O 1
ATOM 1502 N N . ILE A 1 196 ? 67.875 0.717 -55.565 1.00 94.94 196 ILE A N 1
ATOM 1503 C CA . ILE A 1 196 ? 67.758 2.154 -55.865 1.00 94.94 196 ILE A CA 1
ATOM 1504 C C . ILE A 1 196 ? 67.320 2.930 -54.618 1.00 94.94 196 ILE A C 1
ATOM 1506 O O . ILE A 1 196 ? 67.919 3.954 -54.296 1.00 94.94 196 ILE A O 1
ATOM 1510 N N . GLY A 1 197 ? 66.317 2.434 -53.891 1.00 94.69 197 GLY A N 1
ATOM 1511 C CA . GLY A 1 197 ? 65.834 3.052 -52.657 1.00 94.69 197 GLY A CA 1
ATOM 1512 C C . GLY A 1 197 ? 66.927 3.174 -51.594 1.00 94.69 197 GLY A C 1
ATOM 1513 O O . GLY A 1 197 ? 67.068 4.235 -50.988 1.00 94.69 197 GLY A O 1
ATOM 1514 N N . LEU A 1 198 ? 67.748 2.133 -51.415 1.00 95.06 198 LEU A N 1
ATOM 1515 C CA . LEU A 1 198 ? 68.892 2.155 -50.502 1.00 95.06 198 LEU A CA 1
ATOM 1516 C C . LEU A 1 198 ? 69.944 3.184 -50.935 1.00 95.06 198 LEU A C 1
ATOM 1518 O O . LEU A 1 198 ? 70.408 3.962 -50.105 1.00 95.06 198 LEU A O 1
ATOM 1522 N N . LEU A 1 199 ? 70.293 3.227 -52.223 1.00 94.62 199 LEU A N 1
ATOM 1523 C CA . LEU A 1 199 ? 71.257 4.197 -52.751 1.00 94.62 199 LEU A CA 1
ATOM 1524 C C . LEU A 1 199 ? 70.775 5.641 -52.561 1.00 94.62 199 LEU A C 1
ATOM 1526 O O . LEU A 1 199 ? 71.556 6.489 -52.132 1.00 94.62 199 LEU A O 1
ATOM 1530 N N . VAL A 1 200 ? 69.491 5.915 -52.815 1.00 96.06 200 VAL A N 1
ATOM 1531 C CA . VAL A 1 200 ? 68.883 7.236 -52.581 1.00 96.06 200 VAL A CA 1
ATOM 1532 C C . VAL A 1 200 ? 68.888 7.584 -51.094 1.00 96.06 200 VAL A C 1
ATOM 1534 O O . VAL A 1 200 ? 69.273 8.695 -50.736 1.00 96.06 200 VAL A O 1
ATOM 1537 N N . ALA A 1 201 ? 68.508 6.652 -50.217 1.00 93.19 201 ALA A N 1
ATOM 1538 C CA . ALA A 1 201 ? 68.511 6.880 -48.773 1.00 93.19 201 ALA A CA 1
ATOM 1539 C C . ALA A 1 201 ? 69.921 7.198 -48.246 1.00 93.19 201 ALA A C 1
ATOM 1541 O O . ALA A 1 201 ? 70.086 8.139 -47.471 1.00 93.19 201 ALA A O 1
ATOM 1542 N N . VAL A 1 202 ? 70.939 6.463 -48.708 1.00 93.88 202 VAL A N 1
ATOM 1543 C CA . VAL A 1 202 ? 72.347 6.716 -48.365 1.00 93.88 202 VAL A CA 1
ATOM 1544 C C . VAL A 1 202 ? 72.808 8.064 -48.915 1.00 93.88 202 VAL A C 1
ATOM 1546 O O . VAL A 1 202 ? 73.408 8.838 -48.178 1.00 93.88 202 VAL A O 1
ATOM 1549 N N . ALA A 1 203 ? 72.497 8.390 -50.170 1.00 92.06 203 ALA A N 1
ATOM 1550 C CA . ALA A 1 203 ? 72.859 9.678 -50.758 1.00 92.06 203 ALA A CA 1
ATOM 1551 C C . ALA A 1 203 ? 72.226 10.857 -49.998 1.00 92.06 203 ALA A C 1
ATOM 1553 O O . ALA A 1 203 ? 72.924 11.810 -49.662 1.00 92.06 203 ALA A O 1
ATOM 1554 N N . LEU A 1 204 ? 70.933 10.773 -49.662 1.00 94.31 204 LEU A N 1
ATOM 1555 C CA . LEU A 1 204 ? 70.242 11.786 -48.856 1.00 94.31 204 LEU A CA 1
ATOM 1556 C C . LEU A 1 204 ? 70.817 11.888 -47.440 1.00 94.31 204 LEU A C 1
ATOM 1558 O O . LEU A 1 204 ? 70.946 12.991 -46.914 1.00 94.31 204 LEU A O 1
ATOM 1562 N N . TYR A 1 205 ? 71.174 10.758 -46.826 1.00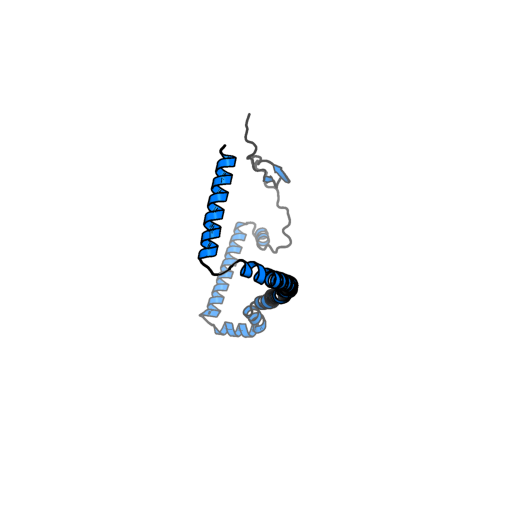 93.69 205 TYR A N 1
ATOM 1563 C CA . TYR A 1 205 ? 71.828 10.742 -45.520 1.00 93.69 205 TYR A CA 1
ATOM 1564 C C . TYR A 1 205 ? 73.185 11.447 -45.571 1.00 93.69 205 TYR A C 1
ATOM 1566 O O . TYR A 1 205 ? 73.444 12.309 -44.739 1.00 93.69 205 TYR A O 1
ATOM 1574 N N . LEU A 1 206 ? 74.017 11.149 -46.573 1.00 89.75 206 LEU A N 1
ATOM 1575 C CA . LEU A 1 206 ? 75.320 11.792 -46.745 1.00 89.75 206 LEU A CA 1
ATOM 1576 C C . LEU A 1 206 ? 75.176 13.296 -47.016 1.00 89.75 206 LEU A C 1
ATOM 1578 O O . LEU A 1 206 ? 75.843 14.077 -46.354 1.00 89.75 206 LEU A O 1
ATOM 1582 N N . VAL A 1 207 ? 74.258 13.718 -47.894 1.00 91.56 207 VAL A N 1
ATOM 1583 C CA . VAL A 1 207 ? 73.972 15.148 -48.152 1.00 91.56 207 VAL A CA 1
ATOM 1584 C C . VAL A 1 207 ? 73.448 15.877 -46.911 1.00 91.56 207 VAL A C 1
ATOM 1586 O O . VAL A 1 207 ? 73.596 17.085 -46.805 1.00 91.56 207 VAL A O 1
ATOM 1589 N N . LYS A 1 208 ? 72.793 15.172 -45.984 1.00 83.12 208 LYS A N 1
ATOM 1590 C CA . LYS A 1 208 ? 72.324 15.752 -44.719 1.00 83.12 208 LYS A CA 1
ATOM 1591 C C . LYS A 1 208 ? 73.408 15.774 -43.634 1.00 83.12 208 LYS A C 1
ATOM 1593 O O . LYS A 1 208 ? 73.295 16.556 -42.694 1.00 83.12 208 LYS A O 1
ATOM 1598 N N . VAL A 1 209 ? 74.375 14.861 -43.710 1.00 81.50 209 VAL A N 1
ATOM 1599 C CA . VAL A 1 209 ? 75.466 14.692 -42.736 1.00 81.50 209 VAL A CA 1
ATOM 1600 C C . VAL A 1 209 ? 76.662 15.594 -43.044 1.00 81.50 209 VAL A C 1
ATOM 1602 O O . VAL A 1 209 ? 77.342 16.008 -42.106 1.00 81.50 209 VAL A O 1
ATOM 1605 N N . PHE A 1 210 ? 76.912 15.885 -44.320 1.00 68.38 210 PHE A N 1
ATOM 1606 C CA . PHE A 1 210 ? 77.878 16.886 -44.783 1.00 68.38 210 PHE A CA 1
ATOM 1607 C C . PHE A 1 210 ? 77.210 18.249 -44.972 1.00 68.38 210 PHE A C 1
ATOM 1609 O O . PHE A 1 210 ? 77.906 19.263 -44.743 1.00 68.38 210 PHE A O 1
#

Radius of gyration: 54.37 Å; chains: 1; bounding box: 112×62×123 Å

Sequence (210 aa):
MNIVNWLNPVIWNQSTRQFGTPEPVVDKPKSEPGESSAASFNLAHALEAKLGSETAAEWVFIIISLVAAGVGISLGLLFYVKSPSLADVWAARLGPLYRASFNKYWIDEFYGMALTRRTMDLARAVFAFDSKVVDGGVNGSAWLTRLSSRITGGTDKYLVDGLVNAIAGFIVRLMSPIVRAVQTGFIQNYALVMVIGLLVAVALYLVKVF

pLDDT: mean 83.99, std 15.7, range [36.16, 98.0]

Secondary structure (DSSP, 8-state):
-----TTS--EEETTTTEEE-----------------TT---HHHHHHHHHS-HHHHHHHHHHHHHHHHHHHHHHHHIIIII-THHHHHHHHHTHHHHHHHHTGGGHHHHHIIIIIHHHHHHHHHHHHHIIIIIHHHHHHHHHHHHHHHHHHHHHIIIIIHHHHHHHHHHHHHHHHHHHHHH----HHHHHHHHHHHHHHHHHHHHHHH-